Protein AF-A0A2T2N6M9-F1 (afdb_monomer_lite)

Secondary structure (DSSP, 8-state):
-----------------S-SGGGS-S-----------PPPHHHHHTT------SSSS-HHHHHTT-------S-----HHHHHHHHHH-GGGGGS-HHHHHHHHTTTTT-HHHHHHHHHHHHHHTTT-HHHHHHHHHHHHHHGGG-S--HHHHHHHHHHHHHHHHTT-HHHHHHHHHHHHHHHHHTTGGG--SHHHHHHHHHHHHHHHHHHHHTPPP------S---S-HHHHHHHHHHT--HHHHHHHTT------HHHHHHHHHHHHTTS-TT----SHHHHHHHHHHHHHHHHHHHHHHHTT---SS-S-GGGSTTHHHHHHHHHHHHHHHHHHH-SS---HHHHHHHHHHHHHHHHHHHHH--

Organism: NCBI:txid1448308

Foldseek 3Di:
DDDDDDDDDDDDDDDDDPPPPPPPPPDDPPPPPPPPVAAFLVCVVVVHDFADDPDDATPVCVVVVADGHRFDPQLDQDPVLLVVQCQQDVLCVLADSVVLVVLSVCLSRDLLSVLLSLLSVCLSVLVDPVSLVVSVVSLVVNCVVVAQDPSNLNSLQSNLNSCVVVVVLVSNVVSLVVSQVSLVSVVLCPDPPNSVSSNLSSLLVQLLSCQVPVDAHDDDDDDPDDDDDLSVLSCQLSNLCDRVVSCLRSVVDDDDPLVSLLVSLVSLVVSDDPPQDDPDVSSLVSLLSSLLSLLSSLVSCVVVVQADPPDPRLSRHLCNLVVSVVSCVNSVVVCVVPDPDHNCPSSVVSVVSSVVSVVVSVVVVVD

Sequence (367 aa):
MKCPEKSCRRSKEGFQSYTDLEKHVRGHPSIVSRRCKKACDTCKRTKSACIKRDRGACKRCNIGGFSCTYNGTPVEVPADCIDKLFTIHPLNIFLDREHIRNILEQTSVSGEAYALGLSVTAYLKHEDTSLLENATHQHSVGASSGEPSLEALLSSYFLGECYEKRGDNNKSWWYLHQATAQAQLLQLQHEKGKGANIYWLLFVKERINGIRKHRPITLFHLPQSFNASFSLRMLRMYGHIDHIFMSMWNHAESQSGVLYLLQLQVILCDALPSDFRCKSLQDVDLHVNKCWLQSMTWKLCRNRNFISATTKDLAMRIGYPVQICEELIPTIQFISEKNKDTEISDLIAKLLDIYQCLIDTLSMIDG

Structure (mmCIF, N/CA/C/O backbone):
data_AF-A0A2T2N6M9-F1
#
_entry.id   AF-A0A2T2N6M9-F1
#
loop_
_atom_site.group_PDB
_atom_site.id
_atom_site.type_symbol
_atom_site.label_atom_id
_atom_site.label_alt_id
_atom_site.label_comp_id
_atom_site.label_asym_id
_atom_site.label_entity_id
_atom_site.label_seq_id
_atom_site.pdbx_PDB_ins_code
_atom_site.Cartn_x
_atom_site.Cartn_y
_atom_site.Cartn_z
_atom_site.occupancy
_atom_site.B_iso_or_equiv
_atom_site.auth_seq_id
_atom_site.auth_comp_id
_atom_site.auth_asym_id
_atom_site.auth_atom_id
_atom_site.pdbx_PDB_model_num
ATOM 1 N N . MET A 1 1 ? 62.849 -25.349 39.041 1.00 34.88 1 MET A N 1
ATOM 2 C CA . MET A 1 1 ? 61.978 -24.373 39.733 1.00 34.88 1 MET A CA 1
ATOM 3 C C . MET A 1 1 ? 60.523 -24.765 39.475 1.00 34.88 1 MET A C 1
ATOM 5 O O . MET A 1 1 ? 60.181 -25.017 38.331 1.00 34.88 1 MET A O 1
ATOM 9 N N . LYS A 1 2 ? 59.747 -24.918 40.561 1.00 24.73 2 LYS A N 1
ATOM 10 C CA . LYS A 1 2 ? 58.276 -25.122 40.678 1.00 24.73 2 LYS A CA 1
ATOM 11 C C . LYS A 1 2 ? 57.505 -23.980 39.967 1.00 24.73 2 LYS A C 1
ATOM 13 O O . LYS A 1 2 ? 58.116 -22.931 39.816 1.00 24.73 2 LYS A O 1
ATOM 18 N N . CYS A 1 3 ? 56.225 -23.977 39.565 1.00 24.30 3 CYS A N 1
ATOM 19 C CA . CYS A 1 3 ? 54.943 -24.708 39.756 1.00 24.30 3 CYS A CA 1
ATOM 20 C C . CYS A 1 3 ? 53.917 -24.026 38.764 1.00 24.30 3 CYS A C 1
ATOM 22 O O . CYS A 1 3 ? 54.308 -23.026 38.162 1.00 24.30 3 CYS A O 1
ATOM 24 N N . PRO A 1 4 ? 52.586 -24.296 38.720 1.00 38.47 4 PRO A N 1
ATOM 25 C CA . PRO A 1 4 ? 51.834 -25.551 38.607 1.00 38.47 4 PRO A CA 1
ATOM 26 C C . PRO A 1 4 ? 50.613 -25.481 37.629 1.00 38.47 4 PRO A C 1
ATOM 28 O O . PRO A 1 4 ? 50.336 -24.489 36.959 1.00 38.47 4 PRO A O 1
ATOM 31 N N . GLU A 1 5 ? 49.881 -26.594 37.616 1.00 27.73 5 GLU A N 1
ATOM 32 C CA . GLU A 1 5 ? 48.719 -27.028 36.834 1.00 27.73 5 GLU A CA 1
ATOM 33 C C . GLU A 1 5 ? 47.401 -26.247 37.055 1.00 27.73 5 GLU A C 1
ATOM 35 O O . GLU A 1 5 ? 47.088 -25.813 38.163 1.00 27.73 5 GLU A O 1
ATOM 40 N N . LYS A 1 6 ? 46.535 -26.230 36.027 1.00 30.20 6 LYS A N 1
ATOM 41 C CA . LYS A 1 6 ? 45.069 -26.288 36.194 1.00 30.20 6 LYS A CA 1
ATOM 42 C C . LYS A 1 6 ? 44.489 -27.309 35.217 1.00 30.20 6 LYS A C 1
ATOM 44 O O . LYS A 1 6 ? 44.516 -27.118 34.005 1.00 30.20 6 LYS A O 1
ATOM 49 N N . SER A 1 7 ? 43.994 -28.409 35.775 1.00 30.12 7 SER A N 1
ATOM 50 C CA . SER A 1 7 ? 43.377 -29.523 35.068 1.00 30.12 7 SER A CA 1
ATOM 51 C C . SER A 1 7 ? 41.878 -29.290 34.869 1.00 30.12 7 SER A C 1
ATOM 53 O O . SER A 1 7 ? 41.145 -28.901 35.776 1.00 30.12 7 SER A O 1
ATOM 55 N N . CYS A 1 8 ? 41.426 -29.557 33.648 1.00 26.53 8 CYS A N 1
ATOM 56 C CA . CYS A 1 8 ? 40.029 -29.736 33.287 1.00 26.53 8 CYS A CA 1
ATOM 57 C C . CYS A 1 8 ? 39.735 -31.244 33.362 1.00 26.53 8 CYS A C 1
ATOM 59 O O . CYS A 1 8 ? 40.383 -32.027 32.667 1.00 26.53 8 CYS A O 1
ATOM 61 N N . ARG A 1 9 ? 38.790 -31.677 34.206 1.00 28.39 9 ARG A N 1
ATOM 62 C CA . ARG A 1 9 ? 38.258 -33.050 34.189 1.00 28.39 9 ARG A CA 1
ATOM 63 C C . ARG A 1 9 ? 36.737 -33.027 34.103 1.00 28.39 9 ARG A C 1
ATOM 65 O O . ARG A 1 9 ? 36.062 -32.474 34.963 1.00 28.39 9 ARG A O 1
ATOM 72 N N . ARG A 1 10 ? 36.230 -33.675 33.052 1.00 29.80 10 ARG A N 1
ATOM 73 C CA . ARG A 1 10 ? 34.869 -34.211 32.947 1.00 29.80 10 ARG A CA 1
ATOM 74 C C . ARG A 1 10 ? 34.734 -35.437 33.856 1.00 29.80 10 ARG A C 1
ATOM 76 O O . ARG A 1 10 ? 35.633 -36.274 33.864 1.00 29.80 10 ARG A O 1
ATOM 83 N N . SER A 1 11 ? 33.568 -35.617 34.464 1.00 26.83 11 SER A N 1
ATOM 84 C CA . SER A 1 11 ? 33.042 -36.935 34.835 1.00 26.83 11 SER A CA 1
ATOM 85 C C . SER A 1 11 ? 31.529 -36.974 34.613 1.00 26.83 11 SER A C 1
ATOM 87 O O . SER A 1 11 ? 30.836 -35.976 34.801 1.00 26.83 11 SER A O 1
ATOM 89 N N . LYS A 1 12 ? 31.076 -38.125 34.113 1.00 28.92 12 LYS A N 1
ATOM 90 C CA . LYS A 1 12 ? 29.696 -38.512 33.800 1.00 28.92 12 LYS A CA 1
ATOM 91 C C . LYS A 1 12 ? 28.957 -38.999 35.064 1.00 28.92 12 LYS A C 1
ATOM 93 O O . LYS A 1 12 ? 29.610 -39.241 36.071 1.00 28.92 12 LYS A O 1
ATOM 98 N N . GLU A 1 13 ? 27.655 -39.266 34.880 1.00 27.23 13 GLU A N 1
ATOM 99 C CA . GLU A 1 13 ? 26.723 -40.035 35.742 1.00 27.23 13 GLU A CA 1
ATOM 100 C C . GLU A 1 13 ? 26.151 -39.231 36.923 1.00 27.23 13 GLU A C 1
ATOM 102 O O . GLU A 1 13 ? 26.855 -38.447 37.535 1.00 27.23 13 GLU A O 1
ATOM 107 N N . GLY A 1 14 ? 24.876 -39.297 37.305 1.00 26.12 14 GLY A N 1
ATOM 108 C CA . GLY A 1 14 ? 23.719 -40.105 36.926 1.00 26.12 14 GLY A CA 1
ATOM 109 C C . GLY A 1 14 ? 22.516 -39.627 37.766 1.00 26.12 14 GLY A C 1
ATOM 110 O O . GLY A 1 14 ? 22.684 -38.917 38.752 1.00 26.12 14 GLY A O 1
ATOM 111 N N . PHE A 1 15 ? 21.306 -39.965 37.324 1.00 30.45 15 PHE A N 1
ATOM 112 C CA . PHE A 1 15 ? 19.993 -39.591 37.873 1.00 30.45 15 PHE A CA 1
ATOM 113 C C . PHE A 1 15 ? 19.837 -39.699 39.404 1.00 30.45 15 PHE A C 1
ATOM 115 O O . PHE A 1 15 ? 20.090 -40.763 39.965 1.00 30.45 15 PHE A O 1
ATOM 122 N N . GLN A 1 16 ? 19.226 -38.683 40.036 1.00 30.39 16 GLN A N 1
ATOM 123 C CA . GLN A 1 16 ? 18.453 -38.859 41.274 1.00 30.39 16 GLN A CA 1
ATOM 124 C C . GLN A 1 16 ? 17.342 -37.797 41.447 1.00 30.39 16 GLN A C 1
ATOM 126 O O . GLN A 1 16 ? 17.602 -36.625 41.677 1.00 30.39 16 GLN A O 1
ATOM 131 N N . SER A 1 17 ? 16.105 -38.300 41.344 1.00 32.69 17 SER A N 1
ATOM 132 C CA . SER A 1 17 ? 14.835 -37.887 41.971 1.00 32.69 17 SER A CA 1
ATOM 133 C C . SER A 1 17 ? 14.214 -36.499 41.725 1.00 32.69 17 SER A C 1
ATOM 135 O O . SER A 1 17 ? 14.745 -35.454 42.073 1.00 32.69 17 SER A O 1
ATOM 137 N N . TYR A 1 18 ? 12.968 -36.531 41.242 1.00 31.66 18 TYR A N 1
ATOM 138 C CA . TYR A 1 18 ? 12.086 -35.415 40.868 1.00 31.66 18 TYR A CA 1
ATOM 139 C C . TYR A 1 18 ? 11.341 -34.755 42.056 1.00 31.66 18 TYR A C 1
ATOM 141 O O . TYR A 1 18 ? 10.296 -34.141 41.859 1.00 31.66 18 TYR A O 1
ATOM 149 N N . THR A 1 19 ? 11.826 -34.888 43.296 1.00 34.69 19 THR A N 1
ATOM 150 C CA . THR A 1 19 ? 11.012 -34.622 44.507 1.00 34.69 19 THR A CA 1
ATOM 151 C C . THR A 1 19 ? 11.476 -33.479 45.415 1.00 34.69 19 THR A C 1
ATOM 153 O O . THR A 1 19 ? 10.856 -33.267 46.452 1.00 34.69 19 THR A O 1
ATOM 156 N N . ASP A 1 20 ? 12.486 -32.688 45.036 1.00 29.92 20 ASP A N 1
ATOM 157 C CA . ASP A 1 20 ? 12.991 -31.595 45.895 1.00 29.92 20 ASP A CA 1
ATOM 158 C C . ASP A 1 20 ? 12.716 -30.165 45.384 1.00 29.92 20 ASP A C 1
ATOM 160 O O . ASP A 1 20 ? 13.060 -29.193 46.058 1.00 29.92 20 ASP A O 1
ATOM 164 N N . LEU A 1 21 ? 12.001 -29.989 44.262 1.00 31.53 21 LEU A N 1
ATOM 165 C CA . LEU A 1 21 ? 11.587 -28.650 43.797 1.00 31.53 21 LEU A CA 1
ATOM 166 C C . LEU A 1 21 ? 10.351 -28.074 44.521 1.00 31.53 21 LEU A C 1
ATOM 168 O O . LEU A 1 21 ? 10.048 -26.891 44.370 1.00 31.53 21 LEU A O 1
ATOM 172 N N . GLU A 1 22 ? 9.651 -28.855 45.348 1.00 32.47 22 GLU A N 1
ATOM 173 C CA . GLU A 1 22 ? 8.399 -28.414 45.993 1.00 32.47 22 GLU A CA 1
ATOM 174 C C . GLU A 1 22 ? 8.582 -27.688 47.339 1.00 32.47 22 GLU A C 1
ATOM 176 O O . GLU A 1 22 ? 7.609 -27.205 47.926 1.00 32.47 22 GLU A O 1
ATOM 181 N N . LYS A 1 23 ? 9.816 -27.538 47.840 1.00 32.41 23 LYS A N 1
ATOM 182 C CA . LYS A 1 23 ? 10.074 -26.913 49.156 1.00 32.41 23 LYS A CA 1
ATOM 183 C C . LYS A 1 23 ? 10.680 -25.506 49.115 1.00 32.41 23 LYS A C 1
ATOM 185 O O . LYS A 1 23 ? 10.930 -24.943 50.175 1.00 32.41 23 LYS A O 1
ATOM 190 N N . HIS A 1 24 ? 10.837 -24.892 47.939 1.00 30.52 24 HIS A N 1
ATOM 191 C CA . HIS A 1 24 ? 11.327 -23.504 47.806 1.00 30.52 24 HIS A CA 1
ATOM 192 C C . HIS A 1 24 ? 10.301 -22.497 47.243 1.00 30.52 24 HIS A C 1
ATOM 194 O O . HIS A 1 24 ? 10.653 -21.360 46.952 1.00 30.52 24 HIS A O 1
ATOM 200 N N . VAL A 1 25 ? 9.015 -22.870 47.146 1.00 34.88 25 VAL A N 1
ATOM 201 C CA . VAL A 1 25 ? 7.941 -22.001 46.598 1.00 34.88 25 VAL A CA 1
ATOM 202 C C . VAL A 1 25 ? 7.064 -21.343 47.684 1.00 34.88 25 VAL A C 1
ATOM 204 O O . VAL A 1 25 ? 6.117 -20.620 47.384 1.00 34.88 25 VAL A O 1
ATOM 207 N N . ARG A 1 26 ? 7.370 -21.499 48.979 1.00 34.38 26 ARG A N 1
ATOM 208 C CA . ARG A 1 26 ? 6.609 -20.827 50.055 1.00 34.38 26 ARG A CA 1
ATOM 209 C C . ARG A 1 26 ? 7.381 -19.654 50.637 1.00 34.38 26 ARG A C 1
ATOM 211 O O . ARG A 1 26 ? 7.986 -19.759 51.695 1.00 34.38 26 ARG A O 1
ATOM 218 N N . GLY A 1 27 ? 7.329 -18.531 49.929 1.00 33.47 27 GLY A N 1
ATOM 219 C CA . GLY A 1 27 ? 7.904 -17.280 50.412 1.00 33.47 27 GLY A CA 1
ATOM 220 C C . GLY A 1 27 ? 7.817 -16.120 49.429 1.00 33.47 27 GLY A C 1
ATOM 221 O O . GLY A 1 27 ? 8.755 -15.336 49.362 1.00 33.47 27 GLY A O 1
ATOM 222 N N . HIS A 1 28 ? 6.736 -15.994 48.650 1.00 29.11 28 HIS A N 1
ATOM 223 C CA . HIS A 1 28 ? 6.489 -14.748 47.922 1.00 29.11 28 HIS A CA 1
ATOM 224 C C . HIS A 1 28 ? 5.611 -13.813 48.761 1.00 29.11 28 HIS A C 1
ATOM 226 O O . HIS A 1 28 ? 4.552 -14.241 49.229 1.00 29.11 28 HIS A O 1
ATOM 232 N N . PRO A 1 29 ? 6.018 -12.543 48.953 1.00 29.89 29 PRO A N 1
ATOM 233 C CA . PRO A 1 29 ? 5.165 -11.550 49.579 1.00 29.89 29 PRO A CA 1
ATOM 234 C C . PRO A 1 29 ? 3.913 -11.388 48.720 1.00 29.89 29 PRO A C 1
ATOM 236 O O . PRO A 1 29 ? 3.985 -11.323 47.491 1.00 29.89 29 PRO A O 1
ATOM 239 N N . SER A 1 30 ? 2.764 -11.356 49.386 1.00 29.22 30 SER A N 1
ATOM 240 C CA . SER A 1 30 ? 1.467 -11.044 48.805 1.00 29.22 30 SER A CA 1
ATOM 241 C C . SER A 1 30 ? 1.599 -9.852 47.857 1.00 29.22 30 SER A C 1
ATOM 243 O O . SER A 1 30 ? 1.862 -8.724 48.274 1.00 29.22 30 SER A O 1
ATOM 245 N N . ILE A 1 31 ? 1.422 -10.110 46.558 1.00 32.84 31 ILE A N 1
ATOM 246 C CA . ILE A 1 31 ? 1.264 -9.061 45.558 1.00 32.84 31 ILE A CA 1
ATOM 247 C C . ILE A 1 31 ? -0.019 -8.334 45.946 1.00 32.84 31 ILE A C 1
ATOM 249 O O . ILE A 1 31 ? -1.129 -8.787 45.672 1.00 32.84 31 ILE A O 1
ATOM 253 N N . VAL A 1 32 ? 0.140 -7.220 46.655 1.00 32.19 32 VAL A N 1
ATOM 254 C CA . VAL A 1 32 ? -0.924 -6.256 46.891 1.00 32.19 32 VAL A CA 1
ATOM 255 C C . VAL A 1 32 ? -1.478 -5.911 45.517 1.00 32.19 32 VAL A C 1
ATOM 257 O O . VAL A 1 32 ? -0.784 -5.295 44.704 1.00 32.19 32 VAL A O 1
ATOM 260 N N . SER A 1 33 ? -2.710 -6.354 45.240 1.00 37.59 33 SER A N 1
ATOM 261 C CA . SER A 1 33 ? -3.401 -6.037 43.995 1.00 37.59 33 SER A CA 1
ATOM 262 C C . SER A 1 33 ? -3.348 -4.520 43.844 1.00 37.59 33 SER A C 1
ATOM 264 O O . SER A 1 33 ? -3.936 -3.792 44.656 1.00 37.59 33 SER A O 1
ATOM 266 N N . ARG A 1 34 ? -2.615 -4.013 42.851 1.00 35.34 34 ARG A N 1
ATOM 267 C CA . ARG A 1 34 ? -2.676 -2.592 42.521 1.00 35.34 34 ARG A CA 1
ATOM 268 C C . ARG A 1 34 ? -4.102 -2.333 42.044 1.00 35.34 34 ARG A C 1
ATOM 270 O O . ARG A 1 34 ? -4.443 -2.612 40.898 1.00 35.34 34 ARG A O 1
ATOM 277 N N . ARG A 1 35 ? -4.959 -1.839 42.946 1.00 41.97 35 ARG A N 1
ATOM 278 C CA . ARG A 1 35 ? -6.319 -1.399 42.621 1.00 41.97 35 ARG A CA 1
ATOM 279 C C . ARG A 1 35 ? -6.206 -0.285 41.590 1.00 41.97 35 ARG A C 1
ATOM 281 O O . ARG A 1 35 ? -5.924 0.863 41.924 1.00 41.97 35 ARG A O 1
ATOM 288 N N . CYS A 1 36 ? -6.447 -0.614 40.330 1.00 45.47 36 CYS A N 1
ATOM 289 C CA . CYS A 1 36 ? -6.730 0.394 39.325 1.00 45.47 36 CYS A CA 1
ATOM 290 C C . CYS A 1 36 ? -8.033 1.098 39.751 1.00 45.47 36 CYS A C 1
ATOM 292 O O . CYS A 1 36 ? -9.079 0.458 39.826 1.00 45.47 36 CYS A O 1
ATOM 294 N N . LYS A 1 37 ? -7.967 2.394 40.089 1.00 58.88 37 LYS A N 1
ATOM 295 C CA . LYS A 1 37 ? -9.068 3.181 40.691 1.00 58.88 37 LYS A CA 1
ATOM 296 C C . LYS A 1 37 ? -10.274 3.424 39.761 1.00 58.88 37 LYS A C 1
ATOM 298 O O . LYS A 1 37 ? -11.214 4.109 40.152 1.00 58.88 37 LYS A O 1
ATOM 303 N N . LYS A 1 38 ? -10.261 2.917 38.525 1.00 70.94 38 LYS A N 1
ATOM 304 C CA . LYS A 1 38 ? -11.263 3.227 37.495 1.00 70.94 38 LYS A CA 1
ATOM 305 C C . LYS A 1 38 ? -12.275 2.085 37.375 1.00 70.94 38 LYS A C 1
ATOM 307 O O . LYS A 1 38 ? -11.886 0.934 37.199 1.00 70.94 38 LYS A O 1
ATOM 312 N N . ALA A 1 39 ? -13.566 2.402 37.459 1.00 78.06 39 ALA A N 1
ATOM 313 C CA . ALA A 1 39 ? -14.638 1.471 37.111 1.00 78.06 39 ALA A CA 1
ATOM 314 C C . ALA A 1 39 ? -14.695 1.242 35.588 1.00 78.06 39 ALA A C 1
ATOM 316 O O . ALA A 1 39 ? -14.403 2.171 34.833 1.00 78.06 39 ALA A O 1
ATOM 317 N N . CYS A 1 40 ? -15.059 0.025 35.164 1.00 79.75 40 CYS A N 1
ATOM 318 C CA . CYS A 1 40 ? -15.305 -0.318 33.756 1.00 79.75 40 CYS A CA 1
ATOM 319 C C . CYS A 1 40 ? -16.524 0.447 33.217 1.00 79.75 40 CYS A C 1
ATOM 321 O O . CYS A 1 40 ? -17.357 0.899 34.009 1.00 79.75 40 CYS A O 1
ATOM 323 N N . ASP A 1 41 ? -16.647 0.588 31.901 1.00 75.94 41 ASP A N 1
ATOM 324 C CA . ASP A 1 41 ? -17.649 1.458 31.269 1.00 75.94 41 ASP A CA 1
ATOM 325 C C . ASP A 1 41 ? -19.062 0.982 31.540 1.00 75.94 41 ASP A C 1
ATOM 327 O O . ASP A 1 41 ? -19.914 1.771 31.941 1.00 75.94 41 ASP A O 1
ATOM 331 N N . THR A 1 42 ? -19.290 -0.326 31.437 1.00 75.62 42 THR A N 1
ATOM 332 C CA . THR A 1 42 ? -20.569 -0.945 31.784 1.00 75.62 42 THR A CA 1
ATOM 333 C C . THR A 1 42 ? -20.946 -0.630 33.228 1.00 75.62 42 THR A C 1
ATOM 335 O O . THR A 1 42 ? -22.047 -0.150 33.489 1.00 75.62 42 THR A O 1
ATOM 338 N N . CYS A 1 43 ? -20.018 -0.798 34.176 1.00 83.50 43 CYS A N 1
ATOM 339 C CA . CYS A 1 43 ? -20.287 -0.469 35.573 1.00 83.50 43 CYS A CA 1
ATOM 340 C C . CYS A 1 43 ? -20.482 1.032 35.807 1.00 83.50 43 CYS A C 1
ATOM 342 O O . CYS A 1 43 ? -21.326 1.392 36.623 1.00 83.50 43 CYS A O 1
ATOM 344 N N . LYS A 1 44 ? -19.755 1.905 35.099 1.00 82.62 44 LYS A N 1
ATOM 345 C CA . LYS A 1 44 ? -19.970 3.358 35.147 1.00 82.62 44 LYS A CA 1
ATOM 346 C C . LYS A 1 44 ? -21.351 3.737 34.617 1.00 82.62 44 LYS A C 1
ATOM 348 O O . LYS A 1 44 ? -22.068 4.470 35.294 1.00 82.62 44 LYS A O 1
ATOM 353 N N . ARG A 1 45 ? -21.744 3.213 33.451 1.00 76.06 45 ARG A N 1
ATOM 354 C CA . ARG A 1 45 ? -23.021 3.502 32.781 1.00 76.06 45 ARG A CA 1
ATOM 355 C C . ARG A 1 45 ? -24.206 3.049 33.622 1.00 76.06 45 ARG A C 1
ATOM 357 O O . ARG A 1 45 ? -25.169 3.788 33.779 1.00 76.06 45 ARG A O 1
ATOM 364 N N . THR A 1 46 ? -24.109 1.869 34.230 1.00 80.56 46 THR A N 1
ATOM 365 C CA . THR A 1 46 ? -25.148 1.345 35.127 1.00 80.56 46 THR A CA 1
ATOM 366 C C . THR A 1 46 ? -24.999 1.833 36.572 1.00 80.56 46 THR A C 1
ATOM 368 O O . THR A 1 46 ? -25.654 1.281 37.454 1.00 80.56 46 THR A O 1
ATOM 371 N N . LYS A 1 47 ? -24.108 2.806 36.836 1.00 85.12 47 LYS A N 1
ATOM 372 C CA . LYS A 1 47 ? -23.810 3.376 38.166 1.00 85.12 47 LYS A CA 1
ATOM 373 C C . LYS A 1 47 ? -23.630 2.312 39.257 1.00 85.12 47 LYS A C 1
ATOM 375 O O . LYS A 1 47 ? -24.170 2.409 40.353 1.00 85.12 47 LYS A O 1
ATOM 380 N N . SER A 1 48 ? -22.882 1.262 38.940 1.00 83.19 48 SER A N 1
ATOM 381 C CA . SER A 1 48 ? -22.708 0.088 39.791 1.00 83.19 48 SER A CA 1
ATOM 382 C C . SER A 1 48 ? -21.253 -0.147 40.183 1.00 83.19 48 SER A C 1
ATOM 384 O O . SER A 1 48 ? -20.323 0.297 39.508 1.00 83.19 48 SER A O 1
ATOM 386 N N . ALA A 1 49 ? -21.046 -0.881 41.278 1.00 82.31 49 ALA A N 1
ATOM 387 C CA . ALA A 1 49 ? -19.711 -1.218 41.752 1.00 82.31 49 ALA A CA 1
ATOM 388 C C . ALA A 1 49 ? -18.960 -2.097 40.734 1.00 82.31 49 ALA A C 1
ATOM 390 O O . ALA A 1 49 ? -19.403 -3.194 40.384 1.00 82.31 49 ALA A O 1
ATOM 391 N N . CYS A 1 50 ? -17.795 -1.622 40.290 1.00 83.25 50 CYS A N 1
ATOM 392 C CA . CYS A 1 50 ? -16.900 -2.371 39.416 1.00 83.25 50 CYS A CA 1
ATOM 393 C C . CYS A 1 50 ? -15.860 -3.129 40.241 1.00 83.25 50 CYS A C 1
ATOM 395 O O . CYS A 1 50 ? -14.923 -2.532 40.768 1.00 83.25 50 CYS A O 1
ATOM 397 N N . ILE A 1 51 ? -15.981 -4.454 40.291 1.00 85.81 51 ILE A N 1
ATOM 398 C CA . ILE A 1 51 ? -15.003 -5.320 40.960 1.00 85.81 51 ILE A CA 1
ATOM 399 C C . ILE A 1 51 ? -14.100 -5.933 39.891 1.00 85.81 51 ILE A C 1
ATOM 401 O O . ILE A 1 51 ? -14.478 -6.908 39.235 1.00 85.81 51 ILE A O 1
ATOM 405 N N . LYS A 1 52 ? -12.935 -5.315 39.676 1.00 73.69 52 LYS A N 1
ATOM 406 C CA . LYS A 1 52 ? -11.937 -5.765 38.697 1.00 73.69 52 LYS A CA 1
ATOM 407 C C . LYS A 1 52 ? -11.356 -7.120 39.125 1.00 73.69 52 LYS A C 1
ATOM 409 O O . LYS A 1 52 ? -11.149 -7.347 40.314 1.00 73.69 52 LYS A O 1
ATOM 414 N N . ARG A 1 53 ? -11.126 -8.009 38.159 1.00 73.88 53 ARG A N 1
ATOM 415 C CA . ARG A 1 53 ? -10.384 -9.265 38.340 1.00 73.88 53 ARG A CA 1
ATOM 416 C C . ARG A 1 53 ? -9.001 -9.137 37.713 1.00 73.88 53 ARG A C 1
ATOM 418 O O . ARG A 1 53 ? -8.813 -8.287 36.845 1.00 73.88 53 ARG A O 1
ATOM 425 N N . ASP A 1 54 ? -8.067 -9.982 38.141 1.00 63.97 54 ASP A N 1
ATOM 426 C CA . ASP A 1 54 ? -6.689 -9.966 37.630 1.00 63.97 54 ASP A CA 1
ATOM 427 C C . ASP A 1 54 ? -6.616 -10.301 36.133 1.00 63.97 54 ASP A C 1
ATOM 429 O O . ASP A 1 54 ? -5.742 -9.795 35.433 1.00 63.97 54 ASP A O 1
ATOM 433 N N . ARG A 1 55 ? -7.564 -11.096 35.618 1.00 58.00 55 ARG A N 1
ATOM 434 C CA . ARG A 1 55 ? -7.766 -11.335 34.182 1.00 58.00 55 ARG A CA 1
ATOM 435 C C . ARG A 1 55 ? -9.256 -11.382 33.835 1.00 58.00 55 ARG A C 1
ATOM 437 O O . ARG A 1 55 ? -10.066 -11.869 34.627 1.00 58.00 55 ARG A O 1
ATOM 444 N N . GLY A 1 56 ? -9.594 -10.897 32.640 1.00 61.22 56 GLY A N 1
ATOM 445 C CA . GLY A 1 56 ? -10.945 -10.934 32.075 1.00 61.22 56 GLY A CA 1
ATOM 446 C C . GLY A 1 56 ? -11.909 -9.871 32.617 1.00 61.22 56 GLY A C 1
ATOM 447 O O . GLY A 1 56 ? -11.526 -8.911 33.290 1.00 61.22 56 GLY A O 1
ATOM 448 N N . ALA A 1 57 ? -13.193 -10.045 32.301 1.00 73.44 57 ALA A N 1
ATOM 449 C CA . ALA A 1 57 ? -14.258 -9.122 32.675 1.00 73.44 57 ALA A CA 1
ATOM 450 C C . ALA A 1 57 ? -14.387 -8.941 34.200 1.00 73.44 57 ALA A C 1
ATOM 452 O O . ALA A 1 57 ? -14.212 -9.875 34.993 1.00 73.44 57 ALA A O 1
ATOM 453 N N . CYS A 1 58 ? -14.779 -7.742 34.641 1.00 85.25 58 CYS A N 1
ATOM 454 C CA . CYS A 1 58 ? -15.093 -7.480 36.043 1.00 85.25 58 CYS A CA 1
ATOM 455 C C . CYS A 1 58 ? -16.189 -8.444 36.540 1.00 85.25 58 CYS A C 1
ATOM 457 O O . CYS A 1 58 ? -16.955 -9.003 35.747 1.00 85.25 58 CYS A O 1
ATOM 459 N N . LYS A 1 59 ? -16.258 -8.673 37.857 1.00 84.69 59 LYS A N 1
ATOM 460 C CA . LYS A 1 59 ? -17.154 -9.679 38.456 1.00 84.69 59 LYS A CA 1
ATOM 461 C C . LYS A 1 59 ? -18.599 -9.522 37.974 1.00 84.69 59 LYS A C 1
ATOM 463 O O . LYS A 1 59 ? -19.231 -10.501 37.602 1.00 84.69 59 LYS A O 1
ATOM 468 N N . ARG A 1 60 ? -19.092 -8.282 37.932 1.00 84.06 60 ARG A N 1
ATOM 469 C CA . ARG A 1 60 ? -20.461 -7.965 37.515 1.00 84.06 60 ARG A CA 1
ATOM 470 C C . ARG A 1 60 ? -20.687 -8.223 36.030 1.00 84.06 60 ARG A C 1
ATOM 472 O O . ARG A 1 60 ? -21.649 -8.895 35.686 1.00 84.06 60 ARG A O 1
ATOM 479 N N . CYS A 1 61 ? -19.812 -7.709 35.171 1.00 82.00 61 CYS A N 1
ATOM 480 C CA . CYS A 1 61 ? -19.972 -7.857 33.728 1.00 82.00 61 CYS A CA 1
ATOM 481 C C . CYS A 1 61 ? -19.966 -9.324 33.304 1.00 82.00 61 CYS A C 1
ATOM 483 O O . CYS A 1 61 ? -20.782 -9.726 32.497 1.00 82.00 61 CYS A O 1
ATOM 485 N N . ASN A 1 62 ? -19.138 -10.152 33.930 1.00 81.00 62 ASN A N 1
ATOM 486 C CA . ASN A 1 62 ? -19.115 -11.580 33.633 1.00 81.00 62 ASN A CA 1
ATOM 487 C C . ASN A 1 62 ? -20.335 -12.350 34.135 1.00 81.00 62 ASN A C 1
ATOM 489 O O . ASN A 1 62 ? -20.737 -13.307 33.496 1.00 81.00 62 ASN A O 1
ATOM 493 N N . ILE A 1 63 ? -20.897 -11.973 35.289 1.00 82.44 63 ILE A N 1
ATOM 494 C CA . ILE A 1 63 ? -22.138 -12.588 35.784 1.00 82.44 63 ILE A CA 1
ATOM 495 C C . ILE A 1 63 ? -23.310 -12.180 34.885 1.00 82.44 63 ILE A C 1
ATOM 497 O O . ILE A 1 63 ? -24.175 -12.994 34.597 1.00 82.44 63 ILE A O 1
ATOM 501 N N . GLY A 1 64 ? -23.329 -10.924 34.438 1.00 78.50 64 GLY A N 1
ATOM 502 C CA . GLY A 1 64 ? -24.389 -10.395 33.582 1.00 78.50 64 GLY A CA 1
ATOM 503 C C . GLY A 1 64 ? -24.195 -10.633 32.085 1.00 78.50 64 GLY A C 1
ATOM 504 O O . GLY A 1 64 ? -24.994 -10.121 31.313 1.00 78.50 64 GLY A O 1
ATOM 505 N N . GLY A 1 65 ? -23.133 -11.329 31.663 1.00 72.50 65 GLY A N 1
ATOM 506 C CA . GLY A 1 65 ? -22.804 -11.502 30.242 1.00 72.50 65 GLY A CA 1
ATOM 507 C C . GLY A 1 65 ? -22.545 -10.191 29.484 1.00 72.50 65 GLY A C 1
ATOM 508 O O . GLY A 1 65 ? -22.661 -10.149 28.265 1.00 72.50 65 GLY A O 1
ATOM 509 N N . PHE A 1 66 ? -22.221 -9.102 30.182 1.00 72.56 66 PHE A N 1
ATOM 510 C CA . PHE A 1 66 ? -21.953 -7.805 29.569 1.00 72.56 66 PHE A CA 1
ATOM 511 C C . PHE A 1 66 ? -20.498 -7.698 29.107 1.00 72.56 66 PHE A C 1
ATOM 513 O O . PHE A 1 66 ? -19.578 -8.124 29.813 1.00 72.56 66 PHE A O 1
ATOM 520 N N . SER A 1 67 ? -20.279 -7.011 27.983 1.00 67.06 67 SER A N 1
ATOM 521 C CA . SER A 1 67 ? -18.940 -6.588 27.566 1.00 67.06 67 SER A CA 1
ATOM 522 C C . SER A 1 67 ? -18.313 -5.708 28.655 1.00 67.06 67 SER A C 1
ATOM 524 O O . SER A 1 67 ? -18.917 -4.744 29.135 1.00 67.06 67 SER A O 1
ATOM 526 N N . CYS A 1 68 ? -17.126 -6.085 29.133 1.00 70.75 68 CYS A N 1
ATOM 527 C CA . CYS A 1 68 ? -16.431 -5.383 30.206 1.00 70.75 68 CYS A CA 1
ATOM 528 C C . CYS A 1 68 ? -15.248 -4.597 29.660 1.00 70.75 68 CYS A C 1
ATOM 530 O O . CYS A 1 68 ? -14.107 -5.055 29.722 1.00 70.75 68 CYS A O 1
ATOM 532 N N . THR A 1 69 ? -15.518 -3.388 29.196 1.00 70.25 69 THR A N 1
ATOM 533 C CA . THR A 1 69 ? -14.505 -2.492 28.646 1.00 70.25 69 THR A CA 1
ATOM 534 C C . THR A 1 69 ? -14.060 -1.455 29.676 1.00 70.25 69 THR A C 1
ATOM 536 O O . THR A 1 69 ? -14.796 -1.101 30.597 1.00 70.25 69 THR A O 1
ATOM 539 N N . TYR A 1 70 ? -12.818 -0.993 29.561 1.00 70.81 70 TYR A N 1
ATOM 540 C CA . TYR A 1 70 ? -12.288 0.144 30.326 1.00 70.81 70 TYR A CA 1
ATOM 541 C C . TYR A 1 70 ? -11.933 1.286 29.373 1.00 70.81 70 TYR A C 1
ATOM 543 O O . TYR A 1 70 ? -10.907 1.956 29.546 1.00 70.81 70 TYR A O 1
ATOM 551 N N . ASN A 1 71 ? -12.769 1.473 28.359 1.00 63.81 71 ASN A N 1
ATOM 552 C CA . ASN A 1 71 ? -12.625 2.503 27.357 1.00 63.81 71 ASN A CA 1
ATOM 553 C C . ASN A 1 71 ? -12.629 3.881 28.059 1.00 63.81 71 ASN A C 1
ATOM 555 O O . ASN A 1 71 ? -13.007 4.070 29.223 1.00 63.81 71 ASN A O 1
ATOM 559 N N . GLY A 1 72 ? -12.024 4.871 27.421 1.00 59.75 72 GLY A N 1
ATOM 560 C CA . GLY A 1 72 ? -12.089 6.252 27.880 1.00 59.75 72 GLY A CA 1
ATOM 561 C C . GLY A 1 72 ? -13.507 6.805 27.755 1.00 59.75 72 GLY A C 1
ATOM 562 O O . GLY A 1 72 ? -14.475 6.081 27.541 1.00 59.75 72 GLY A O 1
ATOM 563 N N . THR A 1 73 ? -13.637 8.123 27.855 1.00 59.81 73 THR A N 1
ATOM 564 C CA . THR A 1 73 ? -14.721 8.809 27.138 1.00 59.81 73 THR A CA 1
ATOM 565 C C . THR A 1 73 ? -14.795 8.278 25.697 1.00 59.81 73 THR A C 1
ATOM 567 O O . THR A 1 73 ? -13.731 7.992 25.137 1.00 59.81 73 THR A O 1
ATOM 570 N N . PRO A 1 74 ? -15.998 8.107 25.113 1.00 61.94 74 PRO A N 1
ATOM 571 C CA . PRO A 1 74 ? -16.143 7.695 23.719 1.00 61.94 74 PRO A CA 1
ATOM 572 C C . PRO A 1 74 ? -15.196 8.495 22.821 1.00 61.94 74 PRO A C 1
ATOM 574 O O . PRO A 1 74 ? -15.034 9.700 23.023 1.00 61.94 74 PRO A O 1
ATOM 577 N N . VAL A 1 75 ? -14.533 7.823 21.878 1.00 69.88 75 VAL A N 1
ATOM 578 C CA . VAL A 1 75 ? -13.720 8.535 20.889 1.00 69.88 75 VAL A CA 1
ATOM 579 C C . VAL A 1 75 ? -14.681 9.203 19.927 1.00 69.88 75 VAL A C 1
ATOM 581 O O . VAL A 1 75 ? -15.296 8.540 19.097 1.00 69.88 75 VAL A O 1
ATOM 584 N N . GLU A 1 76 ? -14.826 10.513 20.049 1.00 68.31 76 GLU A N 1
ATOM 585 C CA . GLU A 1 76 ? -15.529 11.297 19.047 1.00 68.31 76 GLU A CA 1
ATOM 586 C C . GLU A 1 76 ? -14.577 11.513 17.872 1.00 68.31 76 GLU A C 1
ATOM 588 O O . GLU A 1 76 ? -13.600 12.257 17.977 1.00 68.31 76 GLU A O 1
ATOM 593 N N . VAL A 1 77 ? -14.843 10.820 16.762 1.00 71.69 77 VAL A N 1
ATOM 594 C CA . VAL A 1 77 ? -14.228 11.114 15.465 1.00 71.69 77 VAL A CA 1
ATOM 595 C C . VAL A 1 77 ? -15.185 12.053 14.735 1.00 71.69 77 VAL A C 1
ATOM 597 O O . VAL A 1 77 ? -16.267 11.611 14.343 1.00 71.69 77 VAL A O 1
ATOM 600 N N . PRO A 1 78 ? -14.843 13.342 14.568 1.00 72.38 78 PRO A N 1
ATOM 601 C CA . PRO A 1 78 ? -15.700 14.281 13.859 1.00 72.38 78 PRO A CA 1
ATOM 602 C C . PRO A 1 78 ? -16.044 13.786 12.444 1.00 72.38 78 PRO A C 1
ATOM 604 O O . PRO A 1 78 ? -15.224 13.151 11.778 1.00 72.38 78 PRO A O 1
ATOM 607 N N . ALA A 1 79 ? -17.258 14.060 11.962 1.00 72.50 79 ALA A N 1
ATOM 608 C CA . ALA A 1 79 ? -17.693 13.589 10.642 1.00 72.50 79 ALA A CA 1
ATOM 609 C C . ALA A 1 79 ? -16.799 14.123 9.503 1.00 72.50 79 ALA A C 1
ATOM 611 O O . ALA A 1 79 ? -16.491 13.391 8.563 1.00 72.50 79 ALA A O 1
ATOM 612 N N . ASP A 1 80 ? -16.301 15.355 9.632 1.00 74.12 80 ASP A N 1
ATOM 613 C CA . ASP A 1 80 ? -15.339 15.961 8.706 1.00 74.12 80 ASP A CA 1
ATOM 614 C C . ASP A 1 80 ? -13.977 15.243 8.721 1.00 74.12 80 ASP A C 1
ATOM 616 O O . ASP A 1 80 ? -13.314 15.132 7.690 1.00 74.12 80 ASP A O 1
ATOM 620 N N . CYS A 1 81 ? -13.566 14.697 9.869 1.00 75.62 81 CYS A N 1
ATOM 621 C CA . CYS A 1 81 ? -12.376 13.857 9.987 1.00 75.62 81 CYS A CA 1
ATOM 622 C C . CYS A 1 81 ? -12.538 12.526 9.232 1.00 75.62 81 CYS A C 1
ATOM 624 O O . CYS A 1 81 ? -11.596 12.080 8.575 1.00 75.62 81 CYS A O 1
ATOM 626 N N . ILE A 1 82 ? -13.728 11.918 9.269 1.00 76.62 82 ILE A N 1
ATOM 627 C CA . ILE A 1 82 ? -14.023 10.702 8.493 1.00 76.62 82 ILE A CA 1
ATOM 628 C C . ILE A 1 82 ? -13.950 11.000 6.995 1.00 76.62 82 ILE A C 1
ATOM 630 O O . I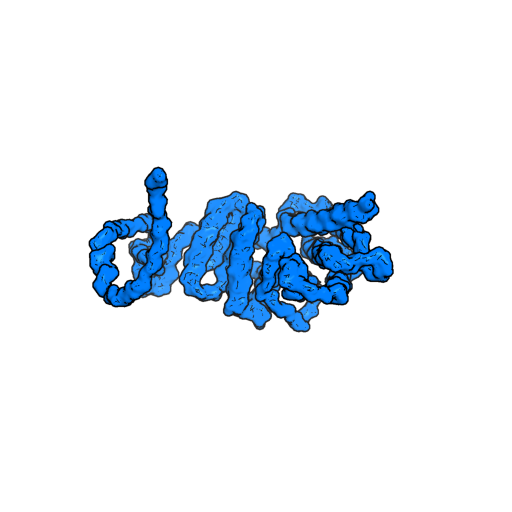LE A 1 82 ? -13.374 10.214 6.252 1.00 76.62 82 ILE A O 1
ATOM 634 N N . ASP A 1 83 ? -14.474 12.134 6.534 1.00 79.44 83 ASP A N 1
ATOM 635 C CA . ASP A 1 83 ? -14.398 12.484 5.113 1.00 79.44 83 ASP A CA 1
ATOM 636 C C . ASP A 1 83 ? -12.951 12.711 4.653 1.00 79.44 83 ASP A C 1
ATOM 638 O O . ASP A 1 83 ? -12.569 12.224 3.583 1.00 79.44 83 ASP A O 1
ATOM 642 N N . LYS A 1 84 ? -12.123 13.343 5.497 1.00 80.44 84 LYS A N 1
ATOM 643 C CA . LYS A 1 84 ? -10.679 13.499 5.259 1.00 80.44 84 LYS A CA 1
ATOM 644 C C . LYS A 1 84 ? -9.949 12.159 5.152 1.00 80.44 84 LYS A C 1
ATOM 646 O O . LYS A 1 84 ? -9.033 12.037 4.343 1.00 80.44 84 LYS A O 1
ATOM 651 N N . LEU A 1 85 ? -10.357 11.132 5.902 1.00 83.00 85 LEU A N 1
ATOM 652 C CA . LEU A 1 85 ? -9.736 9.799 5.855 1.00 83.00 85 LEU A CA 1
ATOM 653 C C . LEU A 1 85 ? -9.636 9.252 4.423 1.00 83.00 85 LEU A C 1
ATOM 655 O O . LEU A 1 85 ? -8.604 8.706 4.039 1.00 83.00 85 LEU A O 1
ATOM 659 N N . PHE A 1 86 ? -10.686 9.432 3.620 1.00 80.25 86 PHE A N 1
ATOM 660 C CA . PHE A 1 86 ? -10.760 8.906 2.252 1.00 80.25 86 PHE A CA 1
ATOM 661 C C . PHE A 1 86 ? -10.044 9.778 1.217 1.00 80.25 86 PHE A C 1
ATOM 663 O O . PHE A 1 86 ? -9.893 9.354 0.074 1.00 80.25 86 PHE A O 1
ATOM 670 N N . THR A 1 87 ? -9.614 10.984 1.593 1.00 76.69 87 THR A N 1
ATOM 671 C CA . THR A 1 87 ? -8.887 11.906 0.710 1.00 76.69 87 THR A CA 1
ATOM 672 C C . THR A 1 87 ? -7.401 11.996 1.042 1.00 76.69 87 THR A C 1
ATOM 674 O O . THR A 1 87 ? -6.625 12.388 0.179 1.00 76.69 87 THR A O 1
ATOM 677 N N . ILE A 1 88 ? -6.997 11.632 2.266 1.00 74.88 88 ILE A N 1
ATOM 678 C CA . ILE A 1 88 ? -5.597 11.688 2.720 1.00 74.88 88 ILE A CA 1
ATOM 679 C C . ILE A 1 88 ? -4.710 10.714 1.946 1.00 74.88 88 ILE A C 1
ATOM 681 O O . ILE A 1 88 ? -3.579 11.052 1.621 1.00 74.88 88 ILE A O 1
ATOM 685 N N . HIS A 1 89 ? -5.210 9.516 1.637 1.00 76.44 89 HIS A N 1
ATOM 686 C CA . HIS A 1 89 ? -4.417 8.500 0.958 1.00 76.44 89 HIS A CA 1
ATOM 687 C C . HIS A 1 89 ? -5.193 7.872 -0.209 1.00 76.44 89 HIS A C 1
ATOM 689 O O . HIS A 1 89 ? -6.295 7.364 0.012 1.00 76.44 89 HIS A O 1
ATOM 695 N N . PRO A 1 90 ? -4.635 7.830 -1.437 1.00 73.94 90 PRO A N 1
ATOM 696 C CA . PRO A 1 90 ? -5.324 7.291 -2.613 1.00 73.94 90 PRO A CA 1
ATOM 697 C C . PRO A 1 90 ? -5.820 5.851 -2.440 1.00 73.94 90 PRO A C 1
ATOM 699 O O . PRO A 1 90 ? -6.901 5.512 -2.916 1.00 73.94 90 PRO A O 1
ATOM 702 N N . LEU A 1 91 ? -5.080 5.009 -1.706 1.00 81.25 91 LEU A N 1
ATOM 703 C CA . LEU A 1 91 ? -5.501 3.627 -1.437 1.00 81.25 91 LEU A CA 1
ATOM 704 C C . LEU A 1 91 ? -6.650 3.516 -0.424 1.00 81.25 91 LEU A C 1
ATOM 706 O O . LEU A 1 91 ? -7.285 2.470 -0.349 1.00 81.25 91 LEU A O 1
ATOM 710 N N . ASN A 1 92 ? -7.012 4.576 0.301 1.00 81.44 92 ASN A N 1
ATOM 711 C CA . ASN A 1 92 ? -8.167 4.505 1.200 1.00 81.44 92 ASN A CA 1
ATOM 712 C C . ASN A 1 92 ? -9.497 4.378 0.432 1.00 81.44 92 ASN A C 1
ATOM 714 O O . ASN A 1 92 ? -10.513 4.085 1.047 1.00 81.44 92 ASN A O 1
ATOM 718 N N . ILE A 1 93 ? -9.508 4.491 -0.905 1.00 75.56 93 ILE A N 1
ATOM 719 C CA . ILE A 1 93 ? -10.671 4.130 -1.738 1.00 75.56 93 ILE A CA 1
ATOM 720 C C . ILE A 1 93 ? -11.080 2.656 -1.614 1.00 75.56 93 ILE A C 1
ATOM 722 O O . ILE A 1 93 ? -12.232 2.309 -1.862 1.00 75.56 93 ILE A O 1
ATOM 726 N N . PHE A 1 94 ? -10.150 1.778 -1.236 1.00 81.06 94 PHE A N 1
ATOM 727 C CA . PHE A 1 94 ? -10.469 0.378 -0.967 1.00 81.06 94 PHE A CA 1
ATOM 728 C C . PHE A 1 94 ? -11.296 0.209 0.318 1.00 81.06 94 PHE A C 1
ATOM 730 O O . PHE A 1 94 ? -11.928 -0.827 0.515 1.00 81.06 94 PHE A O 1
ATOM 737 N N . LEU A 1 95 ? -11.319 1.219 1.189 1.00 87.44 95 LEU A N 1
ATOM 738 C CA . LEU A 1 95 ? -12.111 1.207 2.407 1.00 87.44 95 LEU A CA 1
ATOM 739 C C . LEU A 1 95 ? -13.547 1.653 2.121 1.00 87.44 95 LEU A C 1
ATOM 741 O O . LEU A 1 95 ? -13.795 2.608 1.385 1.00 87.44 95 LEU A O 1
ATOM 745 N N . ASP A 1 96 ? -14.508 0.989 2.756 1.00 86.56 96 ASP A N 1
ATOM 746 C CA . ASP A 1 96 ? -15.915 1.350 2.632 1.00 86.56 96 ASP A CA 1
ATOM 747 C C . ASP A 1 96 ? -16.309 2.422 3.658 1.00 86.56 96 ASP A C 1
ATOM 749 O O . ASP A 1 96 ? -16.227 2.213 4.872 1.00 86.56 96 ASP A O 1
ATOM 753 N N . ARG A 1 97 ? -16.749 3.582 3.156 1.00 86.81 97 ARG A N 1
ATOM 754 C CA . ARG A 1 97 ? -17.048 4.761 3.982 1.00 86.81 97 ARG A CA 1
ATOM 755 C C . ARG A 1 97 ? -18.168 4.533 4.983 1.00 86.81 97 ARG A C 1
ATOM 757 O O . ARG A 1 97 ? -18.029 4.903 6.146 1.00 86.81 97 ARG A O 1
ATOM 764 N N . GLU A 1 98 ? -19.280 3.965 4.534 1.00 86.06 98 GLU A N 1
ATOM 765 C CA . GLU A 1 98 ? -20.432 3.725 5.404 1.00 86.06 98 GLU A CA 1
ATOM 766 C C . GLU A 1 98 ? -20.104 2.693 6.474 1.00 86.06 98 GLU A C 1
ATOM 768 O O . GLU A 1 98 ? -20.475 2.857 7.628 1.00 86.06 98 GLU A O 1
ATOM 773 N N . HIS A 1 99 ? -19.348 1.664 6.114 1.00 85.62 99 HIS A N 1
ATOM 774 C CA . HIS A 1 99 ? -18.945 0.626 7.039 1.00 85.62 99 HIS A CA 1
ATOM 775 C C . HIS A 1 99 ? -18.025 1.157 8.142 1.00 85.62 99 HIS A C 1
ATOM 777 O O . HIS A 1 99 ? -18.298 0.907 9.314 1.00 85.62 99 HIS A O 1
ATOM 783 N N . ILE A 1 100 ? -16.999 1.948 7.797 1.00 87.19 100 ILE A N 1
ATOM 784 C CA . ILE A 1 100 ? -16.145 2.592 8.807 1.00 87.19 100 ILE A CA 1
ATOM 785 C C . ILE A 1 100 ? -16.985 3.490 9.718 1.00 87.19 100 ILE A C 1
ATOM 787 O O . ILE A 1 100 ? -16.836 3.422 10.936 1.00 87.19 100 ILE A O 1
ATOM 791 N N . ARG A 1 101 ? -17.911 4.282 9.162 1.00 87.12 101 ARG A N 1
ATOM 792 C CA . ARG A 1 101 ? -18.805 5.130 9.965 1.00 87.12 101 ARG A CA 1
ATOM 793 C C . ARG A 1 101 ? -19.644 4.304 10.945 1.00 87.12 101 ARG A C 1
ATOM 795 O O . ARG A 1 101 ? -19.640 4.602 12.135 1.00 87.12 101 ARG A O 1
ATOM 802 N N . ASN A 1 102 ? -20.275 3.233 10.467 1.00 87.06 102 ASN A N 1
ATOM 803 C CA . ASN A 1 102 ? -21.111 2.355 11.287 1.00 87.06 102 ASN A CA 1
ATOM 804 C C . ASN A 1 102 ? -20.322 1.690 12.425 1.00 87.06 102 ASN A C 1
ATOM 806 O O . ASN A 1 102 ? -20.869 1.492 13.507 1.00 87.06 102 ASN A O 1
ATOM 810 N N . ILE A 1 103 ? -19.045 1.350 12.211 1.00 85.00 103 ILE A N 1
ATOM 811 C CA . ILE A 1 103 ? -18.192 0.819 13.284 1.00 85.00 103 ILE A CA 1
ATOM 812 C C . ILE A 1 103 ? -17.857 1.916 14.301 1.00 85.00 103 ILE A C 1
ATOM 814 O O . ILE A 1 103 ? -17.929 1.686 15.508 1.00 85.00 103 ILE A O 1
ATOM 818 N N . LEU A 1 104 ? -17.514 3.123 13.843 1.00 85.31 104 LEU A N 1
ATOM 819 C CA . LEU A 1 104 ? -17.152 4.233 14.732 1.00 85.31 104 LEU A CA 1
ATOM 820 C C . LEU A 1 104 ? -18.316 4.667 15.644 1.00 85.31 104 LEU A C 1
ATOM 822 O O . LEU A 1 104 ? -18.089 5.067 16.789 1.00 85.31 104 LEU A O 1
ATOM 826 N N . GLU A 1 105 ? -19.562 4.494 15.203 1.00 85.25 105 GLU A N 1
ATOM 827 C CA . GLU A 1 105 ? -20.757 4.694 16.037 1.00 85.25 105 GLU A CA 1
ATOM 828 C C . GLU A 1 105 ? -20.852 3.692 17.210 1.00 85.25 105 GLU A C 1
ATOM 830 O O . GLU A 1 105 ? -21.476 3.974 18.236 1.00 85.25 105 GLU A O 1
ATOM 835 N N . GLN A 1 106 ? -20.176 2.542 17.119 1.00 82.88 106 GLN A N 1
ATOM 836 C CA . GLN A 1 106 ? -20.202 1.474 18.127 1.00 82.88 106 GLN A CA 1
ATOM 837 C C . GLN A 1 106 ? -19.070 1.563 19.166 1.00 82.88 106 GLN A C 1
ATOM 839 O O . GLN A 1 106 ? -18.968 0.706 20.049 1.00 82.88 106 GLN A O 1
ATOM 844 N N . THR A 1 107 ? -18.244 2.614 19.137 1.00 82.44 107 THR A N 1
ATOM 845 C CA . THR A 1 107 ? -17.101 2.819 20.060 1.00 82.44 107 THR A CA 1
ATOM 846 C C . THR A 1 107 ? -17.480 2.822 21.548 1.00 82.44 107 THR A C 1
ATOM 848 O O . THR A 1 107 ? -16.649 2.538 22.411 1.00 82.44 107 THR A O 1
ATOM 851 N N . SER A 1 108 ? -18.738 3.125 21.879 1.00 74.56 108 SER A N 1
ATOM 852 C CA . SER A 1 108 ? -19.238 3.124 23.261 1.00 74.56 108 SER A CA 1
ATOM 853 C C . SER A 1 108 ? -19.590 1.732 23.805 1.00 74.56 108 SER A C 1
ATOM 855 O O . SER A 1 108 ? -19.744 1.576 25.018 1.00 74.56 108 SER A O 1
ATOM 857 N N . VAL A 1 109 ? -19.736 0.731 22.930 1.00 76.00 109 VAL A N 1
ATOM 858 C CA . VAL A 1 109 ? -20.236 -0.611 23.278 1.00 76.00 109 VAL A CA 1
ATOM 859 C C . VAL A 1 109 ? -19.286 -1.743 22.883 1.00 76.00 109 VAL A C 1
ATOM 861 O O . VAL A 1 109 ? -19.273 -2.773 23.557 1.00 76.00 109 VAL A O 1
ATOM 864 N N . SER A 1 110 ? -18.462 -1.553 21.849 1.00 84.12 110 SER A N 1
ATOM 865 C CA . SER A 1 110 ? -17.460 -2.523 21.400 1.00 84.12 110 SER A CA 1
ATOM 866 C C . SER A 1 110 ? -16.045 -2.035 21.722 1.00 84.12 110 SER A C 1
ATOM 868 O O . SER A 1 110 ? -15.652 -0.921 21.372 1.00 84.12 110 SER A O 1
ATOM 870 N N . GLY A 1 111 ? -15.266 -2.880 22.405 1.00 82.44 111 GLY A N 1
ATOM 871 C CA . GLY A 1 111 ? -13.855 -2.610 22.699 1.00 82.44 111 GLY A CA 1
ATOM 872 C C . GLY A 1 111 ? -12.997 -2.550 21.434 1.00 82.44 111 GLY A C 1
ATOM 873 O O . GLY A 1 111 ? -12.095 -1.724 21.347 1.00 82.44 111 GLY A O 1
ATOM 874 N N . GLU A 1 112 ? -13.320 -3.367 20.432 1.00 87.44 112 GLU A N 1
ATOM 875 C CA . GLU A 1 112 ? -12.606 -3.395 19.154 1.00 87.44 112 GLU A CA 1
ATOM 876 C C . GLU A 1 112 ? -12.957 -2.179 18.295 1.00 87.44 112 GLU A C 1
ATOM 878 O O . GLU A 1 112 ? -12.061 -1.531 17.758 1.00 87.44 112 GLU A O 1
ATOM 883 N N . ALA A 1 113 ? -14.235 -1.778 18.266 1.00 88.19 113 ALA A N 1
ATOM 884 C CA . ALA A 1 113 ? -14.646 -0.527 17.630 1.00 88.19 113 ALA A CA 1
ATOM 885 C C . ALA A 1 113 ? -13.975 0.689 18.290 1.00 88.19 113 ALA A C 1
ATOM 887 O O . ALA A 1 113 ? -13.549 1.617 17.606 1.00 88.19 113 ALA A O 1
ATOM 888 N N . TYR A 1 114 ? -13.836 0.677 19.621 1.00 86.69 114 TYR A N 1
ATOM 889 C CA . TYR A 1 114 ? -13.119 1.713 20.365 1.00 86.69 114 TYR A CA 1
ATOM 890 C C . TYR A 1 114 ? -11.625 1.759 20.017 1.00 86.69 114 TYR A C 1
ATOM 892 O O . TYR A 1 114 ? -11.087 2.845 19.791 1.00 86.69 114 TYR A O 1
ATOM 900 N N . ALA A 1 115 ? -10.963 0.600 19.939 1.00 89.44 115 ALA A N 1
ATOM 901 C CA . ALA A 1 115 ? -9.567 0.512 19.521 1.00 89.44 115 ALA A CA 1
ATOM 902 C C . ALA A 1 115 ? -9.380 1.053 18.096 1.00 89.44 115 ALA A C 1
ATOM 904 O O . ALA A 1 115 ? -8.540 1.926 17.889 1.00 89.44 115 ALA A O 1
ATOM 905 N N . LEU A 1 116 ? -10.226 0.634 17.148 1.00 91.69 116 LEU A N 1
ATOM 906 C CA . LEU A 1 116 ? -10.220 1.164 15.785 1.00 91.69 116 LEU A CA 1
ATOM 907 C C . LEU A 1 116 ? -10.449 2.682 15.756 1.00 91.69 116 LEU A C 1
ATOM 909 O O . LEU A 1 116 ? -9.731 3.392 15.057 1.00 91.69 116 LEU A O 1
ATOM 913 N N . GLY A 1 117 ? -11.402 3.199 16.536 1.00 90.06 117 GLY A N 1
ATOM 914 C CA . GLY A 1 117 ? -11.659 4.636 16.632 1.00 90.06 117 GLY A CA 1
ATOM 915 C C . GLY A 1 117 ? -10.440 5.430 17.099 1.00 90.06 117 GLY A C 1
ATOM 916 O O . GLY A 1 117 ? -10.117 6.465 16.510 1.00 90.06 117 GLY A O 1
ATOM 917 N N . LEU A 1 118 ? -9.703 4.929 18.097 1.00 90.25 118 LEU A N 1
ATOM 918 C CA . LEU A 1 118 ? -8.430 5.528 18.507 1.00 90.25 118 LEU A CA 1
ATOM 919 C C . LEU A 1 118 ? -7.377 5.454 17.396 1.00 90.25 118 LEU A C 1
ATOM 921 O O . LEU A 1 118 ? -6.718 6.459 17.144 1.00 90.25 118 LEU A O 1
ATOM 925 N N . SER A 1 119 ? -7.238 4.310 16.722 1.00 93.25 119 SER A N 1
ATOM 926 C CA . SER A 1 119 ? -6.266 4.112 15.637 1.00 93.25 119 SER A CA 1
ATOM 927 C C . SER A 1 119 ? -6.528 5.052 14.454 1.00 93.25 119 SER A C 1
ATOM 929 O O . SER A 1 119 ? -5.608 5.714 13.979 1.00 93.25 119 SER A O 1
ATOM 931 N N . VAL A 1 120 ? -7.789 5.204 14.033 1.00 91.56 120 VAL A N 1
ATOM 932 C CA . VAL A 1 120 ? -8.195 6.173 12.997 1.00 91.56 120 VAL A CA 1
ATOM 933 C C . VAL A 1 120 ? -7.915 7.603 13.454 1.00 91.56 120 VAL A C 1
ATOM 935 O O . VAL A 1 120 ? -7.361 8.397 12.696 1.00 91.56 120 VAL A O 1
ATOM 938 N N . THR A 1 121 ? -8.243 7.949 14.701 1.00 89.25 121 THR A N 1
ATOM 939 C CA . THR A 1 121 ? -7.988 9.306 15.213 1.00 89.25 121 THR A CA 1
ATOM 940 C C . THR A 1 121 ? -6.490 9.607 15.272 1.00 89.25 121 THR A C 1
ATOM 942 O O . THR A 1 121 ? -6.084 10.703 14.898 1.00 89.25 121 THR A O 1
ATOM 945 N N . ALA A 1 122 ? -5.667 8.640 15.689 1.00 91.12 122 ALA A N 1
ATOM 946 C CA . ALA A 1 122 ? -4.209 8.752 15.692 1.00 91.12 122 ALA A CA 1
ATOM 947 C C . ALA A 1 122 ? -3.646 8.910 14.274 1.00 91.12 122 ALA A C 1
ATOM 949 O O . ALA A 1 122 ? -2.718 9.685 14.064 1.00 91.12 122 ALA A O 1
ATOM 950 N N . TYR A 1 123 ? -4.224 8.223 13.288 1.00 90.38 123 TYR A N 1
ATOM 951 C CA . TYR A 1 123 ? -3.826 8.346 11.886 1.00 90.38 123 TYR A CA 1
ATOM 952 C C . TYR A 1 123 ? -4.121 9.737 11.316 1.00 90.38 123 TYR A C 1
ATOM 954 O O . TYR A 1 123 ? -3.283 10.323 10.625 1.00 90.38 123 TYR A O 1
ATOM 962 N N . LEU A 1 124 ? -5.291 10.288 11.647 1.00 87.00 124 LEU A N 1
ATOM 963 C CA . LEU A 1 124 ? -5.699 11.630 11.233 1.00 87.00 124 LEU A CA 1
ATOM 964 C C . LEU A 1 124 ? -4.924 12.728 11.980 1.00 87.00 124 LEU A C 1
ATOM 966 O O . LEU A 1 124 ? -4.604 13.758 11.393 1.00 87.00 124 LEU A O 1
ATOM 970 N N . LYS A 1 125 ? -4.592 12.502 13.256 1.00 86.12 125 LYS A N 1
ATOM 971 C CA . LYS A 1 125 ? -3.815 13.406 14.121 1.00 86.12 125 LYS A CA 1
ATOM 972 C C . LYS A 1 125 ? -2.406 12.861 14.363 1.00 86.12 125 LYS A C 1
ATOM 974 O O . LYS A 1 125 ? -2.000 12.657 15.504 1.00 86.12 125 LYS A O 1
ATOM 979 N N . HIS A 1 126 ? -1.669 12.617 13.283 1.00 80.94 126 HIS A N 1
ATOM 980 C CA . HIS A 1 126 ? -0.370 11.931 13.300 1.00 80.94 126 HIS A CA 1
ATOM 981 C C . HIS A 1 126 ? 0.696 12.567 14.223 1.00 80.94 126 HIS A C 1
ATOM 983 O O . HIS A 1 126 ? 1.624 11.879 14.655 1.00 80.94 126 HIS A O 1
ATOM 989 N N . GLU A 1 127 ? 0.552 13.851 14.563 1.00 83.25 127 GLU A N 1
ATOM 990 C CA . GLU A 1 127 ? 1.427 14.582 15.490 1.00 83.25 127 GLU A CA 1
ATOM 991 C C . GLU A 1 127 ? 1.243 14.171 16.967 1.00 83.25 127 GLU A C 1
ATOM 993 O O . GLU A 1 127 ? 2.185 14.259 17.757 1.00 83.25 127 GLU A O 1
ATOM 998 N N . ASP A 1 128 ? 0.064 13.674 17.362 1.00 86.06 128 ASP A N 1
ATOM 999 C CA . ASP A 1 128 ? -0.245 13.344 18.759 1.00 86.06 128 ASP A CA 1
ATOM 1000 C C . ASP A 1 128 ? 0.305 11.963 19.148 1.00 86.06 128 ASP A C 1
ATOM 1002 O O . ASP A 1 128 ? -0.286 10.905 18.906 1.00 86.06 128 ASP A O 1
ATOM 1006 N N . THR A 1 129 ? 1.472 11.970 19.793 1.00 87.69 129 THR A N 1
ATOM 1007 C CA . THR A 1 129 ? 2.153 10.749 20.241 1.00 87.69 129 THR A CA 1
ATOM 1008 C C . THR A 1 129 ? 1.373 10.007 21.326 1.00 87.69 129 THR A C 1
ATOM 1010 O O . THR A 1 129 ? 1.369 8.777 21.348 1.00 87.69 129 THR A O 1
ATOM 1013 N N . SER A 1 130 ? 0.696 10.745 22.209 1.00 86.50 130 SER A N 1
ATOM 1014 C CA . SER A 1 130 ? -0.038 10.180 23.341 1.00 86.50 130 SER A CA 1
ATOM 1015 C C . SER A 1 130 ? -1.266 9.403 22.871 1.00 86.50 130 SER A C 1
ATOM 1017 O O . SER A 1 130 ? -1.596 8.338 23.403 1.00 86.50 130 SER A O 1
ATOM 1019 N N . LEU A 1 131 ? -1.903 9.898 21.808 1.00 88.44 131 LEU A N 1
ATOM 1020 C CA . LEU A 1 131 ? -3.034 9.244 21.178 1.00 88.44 131 LEU A CA 1
ATOM 1021 C C . LEU A 1 131 ? -2.625 7.921 20.521 1.00 88.44 131 LEU A C 1
ATOM 1023 O O . LEU A 1 131 ? -3.320 6.921 20.701 1.00 88.44 131 LEU A O 1
ATOM 1027 N N . LEU A 1 132 ? -1.481 7.888 19.830 1.00 92.12 132 LEU A N 1
ATOM 1028 C CA . LEU A 1 132 ? -0.946 6.663 19.225 1.00 92.12 132 LEU A CA 1
ATOM 1029 C C . LEU A 1 132 ? -0.577 5.601 20.274 1.00 92.12 132 LEU A C 1
ATOM 1031 O O . LEU A 1 132 ? -0.862 4.415 20.088 1.00 92.12 132 LEU A O 1
ATOM 1035 N N . GLU A 1 133 ? 0.033 6.007 21.388 1.00 89.19 133 GLU A N 1
ATOM 1036 C CA . GLU A 1 133 ? 0.345 5.101 22.501 1.00 89.19 133 GLU A CA 1
ATOM 1037 C C . GLU A 1 133 ? -0.928 4.501 23.110 1.00 89.19 133 GLU A C 1
ATOM 1039 O O . GLU A 1 133 ? -1.000 3.294 23.359 1.00 89.19 133 GLU A O 1
ATOM 1044 N N . ASN A 1 134 ? -1.964 5.323 23.291 1.00 87.19 134 ASN A N 1
ATOM 1045 C CA . ASN A 1 134 ? -3.258 4.857 23.775 1.00 87.19 134 ASN A CA 1
ATOM 1046 C C . ASN A 1 134 ? -3.932 3.904 22.772 1.00 87.19 134 ASN A C 1
ATOM 1048 O O . ASN A 1 134 ? -4.403 2.842 23.174 1.00 87.19 134 ASN A O 1
ATOM 1052 N N . ALA A 1 135 ? -3.930 4.232 21.476 1.00 91.50 135 ALA A N 1
ATOM 1053 C CA . ALA A 1 135 ? -4.466 3.369 20.421 1.00 91.50 135 ALA A CA 1
ATOM 1054 C C . ALA A 1 135 ? -3.783 1.990 20.421 1.00 91.50 135 ALA A C 1
ATOM 1056 O O . ALA A 1 135 ? -4.450 0.958 20.480 1.00 91.50 135 ALA A O 1
ATOM 1057 N N . THR A 1 136 ? -2.450 1.977 20.491 1.00 92.62 136 THR A N 1
ATOM 1058 C CA . THR A 1 136 ? -1.626 0.761 20.579 1.00 92.62 136 THR A CA 1
ATOM 1059 C C . THR A 1 136 ? -1.978 -0.091 21.798 1.00 92.62 136 THR A C 1
ATOM 1061 O O . THR A 1 136 ? -2.135 -1.314 21.702 1.00 92.62 136 THR A O 1
ATOM 1064 N N . HIS A 1 137 ? -2.136 0.548 22.960 1.00 87.75 137 HIS A N 1
ATOM 1065 C CA . HIS A 1 137 ? -2.527 -0.141 24.182 1.00 87.75 137 HIS A CA 1
ATOM 1066 C C . HIS A 1 137 ? -3.917 -0.782 24.045 1.00 87.75 137 HIS A C 1
ATOM 1068 O O . HIS A 1 137 ? -4.086 -1.953 24.381 1.00 87.75 137 HIS A O 1
ATOM 1074 N N . GLN A 1 138 ? -4.914 -0.047 23.544 1.00 87.75 138 GLN A N 1
ATOM 1075 C CA . GLN A 1 138 ? -6.281 -0.568 23.416 1.00 87.75 138 GLN A CA 1
ATOM 1076 C C . GLN A 1 138 ? -6.396 -1.669 22.367 1.00 87.75 138 GLN A C 1
ATOM 1078 O O . GLN A 1 138 ? -7.077 -2.662 22.606 1.00 87.75 138 GLN A O 1
ATOM 1083 N N . HIS A 1 139 ? -5.671 -1.541 21.257 1.00 90.88 139 HIS A N 1
ATOM 1084 C CA . HIS A 1 139 ? -5.560 -2.595 20.255 1.00 90.88 139 HIS A CA 1
ATOM 1085 C C . HIS A 1 139 ? -5.028 -3.899 20.856 1.00 90.88 139 HIS A C 1
ATOM 1087 O O . HIS A 1 139 ? -5.621 -4.959 20.676 1.00 90.88 139 HIS A O 1
ATOM 1093 N N . SER A 1 140 ? -3.966 -3.814 21.660 1.00 87.25 140 SER A N 1
ATOM 1094 C CA . SER A 1 140 ? -3.376 -4.979 22.336 1.00 87.25 140 SER A CA 1
ATOM 1095 C C . SER A 1 140 ? -4.344 -5.640 23.330 1.00 87.25 140 SER A C 1
ATOM 1097 O O . SER A 1 140 ? -4.369 -6.864 23.471 1.00 87.25 140 SER A O 1
ATOM 1099 N N . VAL A 1 141 ? -5.164 -4.838 24.017 1.00 80.88 141 VAL A N 1
ATOM 1100 C CA . VAL A 1 141 ? -6.213 -5.340 24.919 1.00 80.88 141 VAL A CA 1
ATOM 1101 C C . VAL A 1 141 ? -7.318 -6.050 24.135 1.00 80.88 141 VAL A C 1
ATOM 1103 O O . VAL A 1 141 ? -7.733 -7.133 24.543 1.00 80.88 141 VAL A O 1
ATOM 1106 N N . GLY A 1 142 ? -7.767 -5.474 23.014 1.00 73.00 142 GLY A N 1
ATOM 1107 C CA . GLY A 1 142 ? -8.772 -6.076 22.132 1.00 73.00 142 GLY A CA 1
ATOM 1108 C C . GLY A 1 142 ? -8.304 -7.402 21.533 1.00 73.00 142 GLY A C 1
ATOM 1109 O O . GLY A 1 142 ? -9.005 -8.400 21.637 1.00 73.00 142 GLY A O 1
ATOM 1110 N N . ALA A 1 143 ? -7.061 -7.452 21.044 1.00 70.62 143 ALA A N 1
ATOM 1111 C CA . ALA A 1 143 ? -6.457 -8.643 20.440 1.00 70.62 143 ALA A CA 1
ATOM 1112 C C . ALA A 1 143 ? -6.318 -9.851 21.394 1.00 70.62 143 ALA A C 1
ATOM 1114 O O . ALA A 1 143 ? -6.035 -10.962 20.950 1.00 70.62 143 ALA A O 1
ATOM 1115 N N . SER A 1 144 ? -6.525 -9.666 22.703 1.00 66.50 144 SER A N 1
ATOM 1116 C CA . SER A 1 144 ? -6.504 -10.759 23.686 1.00 66.50 144 SER A CA 1
ATOM 1117 C C . SER A 1 144 ? -7.699 -11.722 23.561 1.00 66.50 144 SER A C 1
ATOM 1119 O O . SER A 1 144 ? -7.685 -12.767 24.212 1.00 66.50 144 SER A O 1
ATOM 1121 N N . SER A 1 145 ? -8.724 -11.388 22.764 1.00 66.38 145 SER A N 1
ATOM 1122 C CA . SER A 1 145 ? -9.860 -12.270 22.444 1.00 66.38 145 SER A CA 1
ATOM 1123 C C . SER A 1 145 ? -9.453 -13.490 21.606 1.00 66.38 145 SER A C 1
ATOM 1125 O O . SER A 1 145 ? -10.106 -14.525 21.693 1.00 66.38 145 SER A O 1
ATOM 1127 N N . GLY A 1 146 ? -8.355 -13.398 20.845 1.00 67.88 146 GLY A N 1
ATOM 1128 C CA . GLY A 1 146 ? -7.805 -14.483 20.025 1.00 67.88 146 GLY A CA 1
ATOM 1129 C C . GLY A 1 146 ? -8.550 -14.754 18.712 1.00 67.88 146 GLY A C 1
ATOM 1130 O O . GLY A 1 146 ? -7.997 -15.428 17.845 1.00 67.88 146 GLY A O 1
ATOM 1131 N N . GLU A 1 147 ? -9.755 -14.213 18.531 1.00 81.12 147 GLU A N 1
ATOM 1132 C CA . GLU A 1 147 ? -10.519 -14.322 17.286 1.00 81.12 147 GLU A CA 1
ATOM 1133 C C . GLU A 1 147 ? -10.232 -13.122 16.368 1.00 81.12 147 GLU A C 1
ATOM 1135 O O . GLU A 1 147 ? -10.170 -11.983 16.838 1.00 81.12 147 GLU A O 1
ATOM 1140 N N . PRO A 1 148 ? -10.021 -13.341 15.058 1.00 88.81 148 PRO A N 1
ATOM 1141 C CA . PRO A 1 148 ? -9.844 -12.248 14.116 1.00 88.81 148 PRO A CA 1
ATOM 1142 C C . PRO A 1 148 ? -11.187 -11.542 13.884 1.00 88.81 148 PRO A C 1
ATOM 1144 O O . PRO A 1 148 ? -12.198 -12.185 13.612 1.00 88.81 148 PRO A O 1
ATOM 1147 N N . SER A 1 149 ? -11.181 -10.213 13.930 1.00 91.75 149 SER A N 1
ATOM 1148 C CA . SER A 1 149 ? -12.314 -9.375 13.538 1.00 91.75 149 SER A CA 1
ATOM 1149 C C . SER A 1 149 ? -11.874 -8.310 12.544 1.00 91.75 149 SER A C 1
ATOM 1151 O O . SER A 1 149 ? -10.682 -8.002 12.409 1.00 91.75 149 SER A O 1
ATOM 1153 N N . LEU A 1 150 ? -12.842 -7.744 11.826 1.00 91.50 150 LEU A N 1
ATOM 1154 C CA . LEU A 1 150 ? -12.565 -6.704 10.844 1.00 91.50 150 LEU A CA 1
ATOM 1155 C C . LEU A 1 150 ? -12.100 -5.409 11.521 1.00 91.50 150 LEU A C 1
ATOM 1157 O O . LEU A 1 150 ? -11.231 -4.711 11.005 1.00 91.50 150 LEU A O 1
ATOM 1161 N N . GLU A 1 151 ? -12.624 -5.119 12.707 1.00 92.00 151 GLU A N 1
ATOM 1162 C CA . GLU A 1 151 ? -12.241 -3.993 13.548 1.00 92.00 151 GLU A CA 1
ATOM 1163 C C . GLU A 1 151 ? -10.798 -4.115 14.030 1.00 92.00 151 GLU A C 1
ATOM 1165 O O . GLU A 1 151 ? -10.032 -3.153 13.928 1.00 92.00 151 GLU A O 1
ATOM 1170 N N . ALA A 1 152 ? -10.402 -5.301 14.501 1.00 92.69 152 ALA A N 1
ATOM 1171 C CA . ALA A 1 152 ? -9.026 -5.564 14.899 1.00 92.69 152 ALA A CA 1
ATOM 1172 C C . ALA A 1 152 ? -8.068 -5.459 13.700 1.00 92.69 152 ALA A C 1
ATOM 1174 O O . ALA A 1 152 ? -7.015 -4.838 13.823 1.00 92.69 152 ALA A O 1
ATOM 1175 N N . LEU A 1 153 ? -8.454 -5.985 12.532 1.00 95.25 153 LEU A N 1
ATOM 1176 C CA . LEU A 1 153 ? -7.687 -5.862 11.287 1.00 95.25 153 LEU A CA 1
ATOM 1177 C C . LEU A 1 153 ? -7.487 -4.404 10.875 1.00 95.25 153 LEU A C 1
ATOM 1179 O O . LEU A 1 153 ? -6.359 -3.976 10.626 1.00 95.25 153 LEU A O 1
ATOM 1183 N N . LEU A 1 154 ? -8.567 -3.622 10.810 1.00 94.56 154 LEU A N 1
ATOM 1184 C CA . LEU A 1 154 ? -8.494 -2.211 10.434 1.00 94.56 154 LEU A CA 1
ATOM 1185 C C . LEU A 1 154 ? -7.693 -1.405 11.463 1.00 94.56 154 LEU A C 1
ATOM 1187 O O . LEU A 1 154 ? -6.932 -0.516 11.083 1.00 94.56 154 LEU A O 1
ATOM 1191 N N . SER A 1 155 ? -7.812 -1.735 12.753 1.00 94.88 155 SER A N 1
ATOM 1192 C CA . SER A 1 155 ? -7.006 -1.127 13.813 1.00 94.88 155 SER A CA 1
ATOM 1193 C C . SER A 1 155 ? -5.516 -1.392 13.583 1.00 94.88 155 SER A C 1
ATOM 1195 O O . SER A 1 155 ? -4.724 -0.449 13.596 1.00 94.88 155 SER A O 1
ATOM 1197 N N . SER A 1 156 ? -5.137 -2.641 13.280 1.00 96.62 156 SER A N 1
ATOM 1198 C CA . SER A 1 156 ? -3.766 -2.999 12.900 1.00 96.62 156 SER A CA 1
ATOM 1199 C C . SER A 1 156 ? -3.291 -2.226 11.671 1.00 96.62 156 SER A C 1
ATOM 1201 O O . SER A 1 156 ? -2.210 -1.645 11.712 1.00 96.62 156 SER A O 1
ATOM 1203 N N . TYR A 1 157 ? -4.100 -2.150 10.611 1.00 96.12 157 TYR A N 1
ATOM 1204 C CA . TYR A 1 157 ? -3.760 -1.384 9.409 1.00 96.12 157 TYR A CA 1
ATOM 1205 C C . TYR A 1 157 ? -3.444 0.085 9.738 1.00 96.12 157 TYR A C 1
ATOM 1207 O O . TYR A 1 157 ? -2.352 0.559 9.430 1.00 96.12 157 TYR A O 1
ATOM 1215 N N . PHE A 1 158 ? -4.343 0.793 10.432 1.00 95.06 158 PHE A N 1
ATOM 1216 C CA . PHE A 1 158 ? -4.132 2.208 10.756 1.00 95.06 158 PHE A CA 1
ATOM 1217 C C . PHE A 1 158 ? -2.956 2.445 11.708 1.00 95.06 158 PHE A C 1
ATOM 1219 O O . PHE A 1 158 ? -2.229 3.422 11.531 1.00 95.06 158 PHE A O 1
ATOM 1226 N N . LEU A 1 159 ? -2.713 1.553 12.674 1.00 96.25 159 LEU A N 1
ATOM 1227 C CA . LEU A 1 159 ? -1.515 1.628 13.517 1.00 96.25 159 LEU A CA 1
ATOM 1228 C C . LEU A 1 159 ? -0.235 1.471 12.689 1.00 96.25 159 LEU A C 1
ATOM 1230 O O . LEU A 1 159 ? 0.726 2.211 12.908 1.00 96.25 159 LEU A O 1
ATOM 1234 N N . GLY A 1 160 ? -0.228 0.558 11.715 1.00 95.12 160 GLY A N 1
ATOM 1235 C CA . GLY A 1 160 ? 0.881 0.385 10.777 1.00 95.12 160 GLY A CA 1
ATOM 1236 C C . GLY A 1 160 ? 1.203 1.667 10.011 1.00 95.12 160 GLY A C 1
ATOM 1237 O O . GLY A 1 160 ? 2.363 2.086 9.977 1.00 95.12 160 GLY A O 1
ATOM 1238 N N . GLU A 1 161 ? 0.172 2.334 9.490 1.00 92.69 161 GLU A N 1
ATOM 1239 C CA . GLU A 1 161 ? 0.297 3.614 8.785 1.00 92.69 161 GLU A CA 1
ATOM 1240 C C . GLU A 1 161 ? 0.780 4.745 9.717 1.00 92.69 161 GLU A C 1
ATOM 1242 O O . GLU A 1 161 ? 1.643 5.539 9.343 1.00 92.69 161 GLU A O 1
ATOM 1247 N N . CYS A 1 162 ? 0.288 4.810 10.962 1.00 93.12 162 CYS A N 1
ATOM 1248 C CA . CYS A 1 162 ? 0.781 5.766 11.961 1.00 93.12 162 CYS A CA 1
ATOM 1249 C C . CYS A 1 162 ? 2.281 5.598 12.229 1.00 93.12 162 CYS A C 1
ATOM 1251 O O . CYS A 1 162 ? 3.018 6.583 12.300 1.00 93.12 162 CYS A O 1
ATOM 1253 N N . TYR A 1 163 ? 2.743 4.358 12.409 1.00 94.00 163 TYR A N 1
ATOM 1254 C CA . TYR A 1 163 ? 4.158 4.086 12.650 1.00 94.00 163 TYR A CA 1
ATOM 1255 C C . TYR A 1 163 ? 5.017 4.325 11.405 1.00 94.00 163 TYR A C 1
ATOM 1257 O O . TYR A 1 163 ? 6.150 4.786 11.554 1.00 94.00 163 TYR A O 1
ATOM 1265 N N . GLU A 1 164 ? 4.481 4.098 10.200 1.00 90.50 164 GLU A N 1
ATOM 1266 C CA . GLU A 1 164 ? 5.162 4.430 8.942 1.00 90.50 164 GLU A CA 1
ATOM 1267 C C . GLU A 1 164 ? 5.423 5.935 8.839 1.00 90.50 164 GLU A C 1
ATOM 1269 O O . GLU A 1 164 ? 6.572 6.339 8.652 1.00 90.50 164 GLU A O 1
ATOM 1274 N N . LYS A 1 165 ? 4.397 6.770 9.072 1.00 88.12 165 LYS A N 1
ATOM 1275 C CA . LYS A 1 165 ? 4.523 8.242 9.061 1.00 88.12 165 LYS A CA 1
ATOM 1276 C C . LYS A 1 165 ? 5.573 8.765 10.045 1.00 88.12 165 LYS A C 1
ATOM 1278 O O . LYS A 1 165 ? 6.178 9.806 9.816 1.00 88.12 165 LYS A O 1
ATOM 1283 N N . ARG A 1 166 ? 5.811 8.038 11.139 1.00 90.00 166 ARG A N 1
ATOM 1284 C CA . ARG A 1 166 ? 6.818 8.374 12.163 1.00 90.00 166 ARG A CA 1
ATOM 1285 C C . ARG A 1 166 ? 8.204 7.795 11.875 1.00 90.00 166 ARG A C 1
ATOM 1287 O O . ARG A 1 166 ? 9.128 8.039 12.647 1.00 90.00 166 ARG A O 1
ATOM 1294 N N . GLY A 1 167 ? 8.352 6.998 10.819 1.00 89.25 167 GLY A N 1
ATOM 1295 C CA . GLY A 1 167 ? 9.601 6.329 10.462 1.00 89.25 167 GLY A CA 1
ATOM 1296 C C . GLY A 1 167 ? 9.938 5.087 11.299 1.00 89.25 167 GLY A C 1
ATOM 1297 O O . GLY A 1 167 ? 11.032 4.539 11.144 1.00 89.25 167 GLY A O 1
ATOM 1298 N N . ASP A 1 168 ? 9.029 4.594 12.153 1.00 92.75 168 ASP A N 1
ATOM 1299 C CA . ASP A 1 168 ? 9.226 3.344 12.906 1.00 92.75 168 ASP A CA 1
ATOM 1300 C C . ASP A 1 168 ? 8.894 2.136 12.015 1.00 92.75 168 ASP A C 1
ATOM 1302 O O . ASP A 1 168 ? 7.831 1.514 12.099 1.00 92.75 168 ASP A O 1
ATOM 1306 N N . ASN A 1 169 ? 9.836 1.815 11.125 1.00 91.31 169 ASN A N 1
ATOM 1307 C CA . ASN A 1 169 ? 9.673 0.775 10.106 1.00 91.31 169 ASN A CA 1
ATOM 1308 C C . ASN A 1 169 ? 9.385 -0.615 10.698 1.00 91.31 169 ASN A C 1
ATOM 1310 O O . ASN A 1 169 ? 8.719 -1.428 10.062 1.00 91.31 169 ASN A O 1
ATOM 1314 N N . ASN A 1 170 ? 9.902 -0.916 11.893 1.00 93.50 170 ASN A N 1
ATOM 1315 C CA . ASN A 1 170 ? 9.724 -2.232 12.506 1.00 93.50 170 ASN A CA 1
ATOM 1316 C C . ASN A 1 170 ? 8.306 -2.403 13.043 1.00 93.50 170 ASN A C 1
ATOM 1318 O O . ASN A 1 170 ? 7.687 -3.435 12.787 1.00 93.50 170 ASN A O 1
ATOM 1322 N N . LYS A 1 171 ? 7.773 -1.397 13.750 1.00 95.31 171 LYS A N 1
ATOM 1323 C CA . LYS A 1 171 ? 6.379 -1.449 14.204 1.00 95.31 171 LYS A CA 1
ATOM 1324 C C . LYS A 1 171 ? 5.414 -1.360 13.037 1.00 95.31 171 LYS A C 1
ATOM 1326 O O . LYS A 1 171 ? 4.481 -2.150 12.993 1.00 95.31 171 LYS A O 1
ATOM 1331 N N . SER A 1 172 ? 5.671 -0.473 12.077 1.00 95.06 172 SER A N 1
ATOM 1332 C CA . SER A 1 172 ? 4.868 -0.380 10.855 1.00 95.06 172 SER A CA 1
ATOM 1333 C C . SER A 1 172 ? 4.732 -1.746 10.171 1.00 95.06 172 SER A C 1
ATOM 1335 O O . SER A 1 172 ? 3.619 -2.226 9.960 1.00 95.06 172 SER A O 1
ATOM 1337 N N . TRP A 1 173 ? 5.859 -2.437 9.957 1.00 94.75 173 TRP A N 1
ATOM 1338 C CA . TRP A 1 173 ? 5.870 -3.784 9.388 1.00 94.75 173 TRP A CA 1
ATOM 1339 C C . TRP A 1 173 ? 5.123 -4.811 10.247 1.00 94.75 173 TRP A C 1
ATOM 1341 O O . TRP A 1 173 ? 4.358 -5.613 9.717 1.00 94.75 173 TRP A O 1
ATOM 1351 N N . TRP A 1 174 ? 5.320 -4.789 11.569 1.00 95.62 174 TRP A N 1
ATOM 1352 C CA . TRP A 1 174 ? 4.641 -5.708 12.487 1.00 95.62 174 TRP A CA 1
ATOM 1353 C C . TRP A 1 174 ? 3.117 -5.584 12.399 1.00 95.62 174 TRP A C 1
ATOM 1355 O O . TRP A 1 174 ? 2.423 -6.590 12.269 1.00 95.62 174 TRP A O 1
ATOM 1365 N N . TYR A 1 175 ? 2.605 -4.355 12.418 1.00 97.00 175 TYR A N 1
ATOM 1366 C CA . TYR A 1 175 ? 1.174 -4.077 12.330 1.00 97.00 175 TYR A CA 1
ATOM 1367 C C . TYR A 1 175 ? 0.592 -4.411 10.955 1.00 97.00 175 TYR A C 1
ATOM 1369 O O . TYR A 1 175 ? -0.498 -4.978 10.881 1.00 97.00 175 TYR A O 1
ATOM 1377 N N . LEU A 1 176 ? 1.329 -4.133 9.875 1.00 96.19 176 LEU A N 1
ATOM 1378 C CA . LEU A 1 176 ? 0.925 -4.546 8.534 1.00 96.19 176 LEU A CA 1
ATOM 1379 C C . LEU A 1 176 ? 0.814 -6.073 8.446 1.00 96.19 176 LEU A C 1
ATOM 1381 O O . LEU A 1 176 ? -0.201 -6.581 7.984 1.00 96.19 176 LEU A O 1
ATOM 1385 N N . HIS A 1 177 ? 1.811 -6.804 8.950 1.00 95.00 177 HIS A N 1
ATOM 1386 C CA . HIS A 1 177 ? 1.796 -8.267 8.954 1.00 95.00 177 HIS A CA 1
ATOM 1387 C C . HIS A 1 177 ? 0.693 -8.848 9.854 1.00 95.00 177 HIS A C 1
ATOM 1389 O O . HIS A 1 177 ? 0.082 -9.863 9.529 1.00 95.00 177 HIS A O 1
ATOM 1395 N N . GLN A 1 178 ? 0.385 -8.186 10.973 1.00 94.75 178 GLN A N 1
ATOM 1396 C CA . GLN A 1 178 ? -0.764 -8.551 11.799 1.00 94.75 178 GLN A CA 1
ATOM 1397 C C . GLN A 1 178 ? -2.076 -8.417 11.008 1.00 94.75 178 GLN A C 1
ATOM 1399 O O . GLN A 1 178 ? -2.886 -9.344 11.014 1.00 94.75 178 GLN A O 1
ATOM 1404 N N . ALA A 1 179 ? -2.254 -7.308 10.283 1.00 96.12 179 ALA A N 1
ATOM 1405 C CA . ALA A 1 179 ? -3.432 -7.082 9.452 1.00 96.12 179 ALA A CA 1
ATOM 1406 C C . ALA A 1 179 ? -3.536 -8.098 8.299 1.00 96.12 179 ALA A C 1
ATOM 1408 O O . ALA A 1 179 ? -4.625 -8.615 8.044 1.00 96.12 179 ALA A O 1
ATOM 1409 N N . THR A 1 180 ? -2.427 -8.435 7.621 1.00 95.12 180 THR A N 1
ATOM 1410 C CA . THR A 1 180 ? -2.438 -9.448 6.548 1.00 95.12 180 THR A CA 1
ATOM 1411 C C . THR A 1 180 ? -2.807 -10.833 7.078 1.00 95.12 180 THR A C 1
ATOM 1413 O O . THR A 1 180 ? -3.640 -11.510 6.474 1.00 95.12 180 THR A O 1
ATOM 1416 N N . ALA A 1 181 ? -2.271 -11.229 8.237 1.00 93.94 181 ALA A N 1
ATOM 1417 C CA . ALA A 1 181 ? -2.616 -12.494 8.881 1.00 93.94 181 ALA A CA 1
ATOM 1418 C C . ALA A 1 181 ? -4.105 -12.556 9.263 1.00 93.94 181 ALA A C 1
ATOM 1420 O O . ALA A 1 181 ? -4.778 -13.551 8.994 1.00 93.94 181 ALA A O 1
ATOM 1421 N N . GLN A 1 182 ? -4.655 -11.478 9.834 1.00 94.44 182 GLN A N 1
ATOM 1422 C CA . GLN A 1 182 ? -6.085 -11.394 10.150 1.00 94.44 182 GLN A CA 1
ATOM 1423 C C . GLN A 1 182 ? -6.956 -11.471 8.890 1.00 94.44 182 GLN A C 1
ATOM 1425 O O . GLN A 1 182 ? -7.963 -12.175 8.894 1.00 94.44 182 GLN A O 1
ATOM 1430 N N . ALA A 1 183 ? -6.552 -10.818 7.796 1.00 94.25 183 ALA A N 1
ATOM 1431 C CA . ALA A 1 183 ? -7.277 -10.869 6.526 1.00 94.25 183 ALA A CA 1
ATOM 1432 C C . ALA A 1 183 ? -7.367 -12.297 5.966 1.00 94.25 183 ALA A C 1
ATOM 1434 O O . ALA A 1 183 ? -8.419 -12.703 5.471 1.00 94.25 183 ALA A O 1
ATOM 1435 N N . GLN A 1 184 ? -6.279 -13.067 6.074 1.00 92.56 184 GLN A N 1
ATOM 1436 C CA . GLN A 1 184 ? -6.236 -14.470 5.657 1.00 92.56 184 GLN A CA 1
ATOM 1437 C C . GLN A 1 184 ? -7.099 -15.365 6.550 1.00 92.56 184 GLN A C 1
ATOM 1439 O O . GLN A 1 184 ? -7.821 -16.218 6.033 1.00 92.56 184 GLN A O 1
ATOM 1444 N N . LEU A 1 185 ? -7.065 -15.158 7.873 1.00 93.44 185 LEU A N 1
ATOM 1445 C CA . LEU A 1 185 ? -7.905 -15.909 8.812 1.00 93.44 185 LEU A CA 1
ATOM 1446 C C . LEU A 1 185 ? -9.403 -15.657 8.576 1.00 93.44 185 LEU A C 1
ATOM 1448 O O . LEU A 1 185 ? -10.200 -16.585 8.680 1.00 93.44 185 LEU A O 1
ATOM 1452 N N . LEU A 1 186 ? -9.770 -14.426 8.208 1.00 93.31 186 LEU A N 1
ATOM 1453 C CA . LEU A 1 186 ? -11.130 -14.046 7.810 1.00 93.31 186 LEU A CA 1
ATOM 1454 C C . LEU A 1 186 ? -11.503 -14.506 6.388 1.00 93.31 186 LEU A C 1
ATOM 1456 O O . LEU A 1 186 ? -12.655 -14.383 5.994 1.00 93.31 186 LEU A O 1
ATOM 1460 N N . GLN A 1 187 ? -10.551 -15.037 5.613 1.00 91.25 187 GLN A N 1
ATOM 1461 C CA . GLN A 1 187 ? -10.729 -15.447 4.214 1.00 91.25 187 GLN A CA 1
ATOM 1462 C C . GLN A 1 187 ? -11.261 -14.334 3.293 1.00 91.25 187 GLN A C 1
ATOM 1464 O O . GLN A 1 187 ? -11.981 -14.604 2.326 1.00 91.25 187 GLN A O 1
ATOM 1469 N N . LEU A 1 188 ? -10.867 -13.081 3.550 1.00 90.44 188 LEU A N 1
ATOM 1470 C CA . LEU A 1 188 ? -11.371 -11.910 2.821 1.00 90.44 188 LEU A CA 1
ATOM 1471 C C . LEU A 1 188 ? -11.113 -11.974 1.306 1.00 90.44 188 LEU A C 1
ATOM 1473 O O . LEU A 1 188 ? -11.848 -11.370 0.526 1.00 90.44 188 LEU A O 1
ATOM 1477 N N . GLN A 1 189 ? -10.110 -12.737 0.865 1.00 87.56 189 GLN A N 1
ATOM 1478 C CA . GLN A 1 189 ? -9.809 -12.952 -0.552 1.00 87.56 189 GLN A CA 1
ATOM 1479 C C . GLN A 1 189 ? -10.917 -13.691 -1.324 1.00 87.56 189 GLN A C 1
ATOM 1481 O O . GLN A 1 189 ? -10.972 -13.595 -2.550 1.00 87.56 189 GLN A O 1
ATOM 1486 N N . HIS A 1 190 ? -11.779 -14.441 -0.631 1.00 85.50 190 HIS A N 1
ATOM 1487 C CA . HIS A 1 190 ? -12.897 -15.175 -1.233 1.00 85.50 190 HIS A CA 1
ATOM 1488 C C . HIS A 1 190 ? -14.221 -14.405 -1.159 1.00 85.50 190 HIS A C 1
ATOM 1490 O O . HIS A 1 190 ? -15.210 -14.807 -1.778 1.00 85.50 190 HIS A O 1
ATOM 1496 N N . GLU A 1 191 ? -14.258 -13.307 -0.406 1.00 84.31 191 GLU A N 1
ATOM 1497 C CA . GLU A 1 191 ? -15.448 -12.479 -0.287 1.00 84.31 191 GLU A CA 1
ATOM 1498 C C . GLU A 1 191 ? -15.714 -11.667 -1.563 1.00 84.31 191 GLU A C 1
ATOM 1500 O O . GLU A 1 191 ? -14.907 -11.580 -2.491 1.00 84.31 191 GLU A O 1
ATOM 1505 N N . LYS A 1 192 ? -16.886 -11.031 -1.612 1.00 80.81 192 LYS A N 1
ATOM 1506 C CA . LYS A 1 192 ? -17.229 -10.027 -2.622 1.00 80.81 192 LYS A CA 1
ATOM 1507 C C . LYS A 1 192 ? -17.483 -8.692 -1.935 1.00 80.81 192 LYS A C 1
ATOM 1509 O O . LYS A 1 192 ? -18.007 -8.640 -0.827 1.00 80.81 192 LYS A O 1
ATOM 1514 N N . GLY A 1 193 ? -17.162 -7.598 -2.617 1.00 81.56 193 GLY A N 1
ATOM 1515 C CA . GLY A 1 193 ? -17.400 -6.255 -2.092 1.00 81.56 193 GLY A CA 1
ATOM 1516 C C . GLY A 1 193 ? -16.370 -5.845 -1.038 1.00 81.56 193 GLY A C 1
ATOM 1517 O O . GLY A 1 193 ? -15.174 -5.834 -1.317 1.00 81.56 193 GLY A O 1
ATOM 1518 N N . LYS A 1 194 ? -16.840 -5.452 0.150 1.00 79.44 194 LYS A N 1
ATOM 1519 C CA . LYS A 1 194 ? -16.056 -4.677 1.129 1.00 79.44 194 LYS A CA 1
ATOM 1520 C C . LYS A 1 194 ? -14.850 -5.444 1.684 1.00 79.44 194 LYS A C 1
ATOM 1522 O O . LYS A 1 194 ? -13.749 -4.900 1.675 1.00 79.44 194 LYS A O 1
ATOM 1527 N N . GLY A 1 195 ? -15.028 -6.699 2.103 1.00 82.00 195 GLY A N 1
ATOM 1528 C CA . GLY A 1 195 ? -13.926 -7.508 2.636 1.00 82.00 195 GLY A CA 1
ATOM 1529 C C . GLY A 1 195 ? -12.839 -7.777 1.598 1.00 82.00 195 GLY A C 1
ATOM 1530 O O . GLY A 1 195 ? -11.659 -7.556 1.867 1.00 82.00 195 GLY A O 1
ATOM 1531 N N . ALA A 1 196 ? -13.234 -8.107 0.365 1.00 85.94 196 ALA A N 1
ATOM 1532 C CA . ALA A 1 196 ? -12.295 -8.268 -0.743 1.00 85.94 196 ALA A CA 1
ATOM 1533 C C . ALA A 1 196 ? -11.479 -6.992 -0.996 1.00 85.94 196 ALA A C 1
ATOM 1535 O O . ALA A 1 196 ? -10.265 -7.063 -1.170 1.00 85.94 196 ALA A O 1
ATOM 1536 N N . ASN A 1 197 ? -12.106 -5.812 -0.966 1.00 87.50 197 ASN A N 1
ATOM 1537 C CA . ASN A 1 197 ? -11.383 -4.553 -1.156 1.00 87.50 197 ASN A CA 1
ATOM 1538 C C . ASN A 1 197 ? -10.320 -4.318 -0.071 1.00 87.50 197 ASN A C 1
ATOM 1540 O O . ASN A 1 197 ? -9.223 -3.864 -0.390 1.00 87.50 197 ASN A O 1
ATOM 1544 N N . ILE A 1 198 ? -10.605 -4.671 1.185 1.00 90.81 198 ILE A N 1
ATOM 1545 C CA . ILE A 1 198 ? -9.641 -4.563 2.290 1.00 90.81 198 ILE A CA 1
ATOM 1546 C C . ILE A 1 198 ? -8.466 -5.527 2.086 1.00 90.81 198 ILE A C 1
ATOM 1548 O O . ILE A 1 198 ? -7.314 -5.132 2.266 1.00 90.81 198 ILE A O 1
ATOM 1552 N N . TYR A 1 199 ? -8.721 -6.757 1.634 1.00 91.75 199 TYR A N 1
ATOM 1553 C CA . TYR A 1 199 ? -7.645 -7.677 1.254 1.00 91.75 199 TYR A CA 1
ATOM 1554 C C . TYR A 1 199 ? -6.751 -7.071 0.159 1.00 91.75 199 TYR A C 1
ATOM 1556 O O . TYR A 1 199 ? -5.526 -7.093 0.262 1.00 91.75 199 TYR A O 1
ATOM 1564 N N . TRP A 1 200 ? -7.356 -6.460 -0.862 1.00 90.50 200 TRP A N 1
ATOM 1565 C CA . TRP A 1 200 ? -6.644 -5.828 -1.976 1.00 90.50 200 TRP A CA 1
ATOM 1566 C C . TRP A 1 200 ? -5.854 -4.574 -1.583 1.00 90.50 200 TRP A C 1
ATOM 1568 O O . TRP A 1 200 ? -4.773 -4.339 -2.125 1.00 90.50 200 TRP A O 1
ATOM 1578 N N . LEU A 1 201 ? -6.336 -3.807 -0.605 1.00 92.12 201 LEU A N 1
ATOM 1579 C CA . LEU A 1 201 ? -5.575 -2.723 0.016 1.00 92.12 201 LEU A CA 1
ATOM 1580 C C . LEU A 1 201 ? -4.283 -3.249 0.647 1.00 92.12 201 LEU A C 1
ATOM 1582 O O . LEU A 1 201 ? -3.191 -2.765 0.336 1.00 92.12 201 LEU A O 1
ATOM 1586 N N . LEU A 1 202 ? -4.414 -4.266 1.501 1.00 94.56 202 LEU A N 1
ATOM 1587 C CA . LEU A 1 202 ? -3.286 -4.887 2.190 1.00 94.56 202 LEU A CA 1
ATOM 1588 C C . LEU A 1 202 ? -2.314 -5.536 1.198 1.00 94.56 202 LEU A C 1
ATOM 1590 O O . LEU A 1 202 ? -1.105 -5.397 1.351 1.00 94.56 202 LEU A O 1
ATOM 1594 N N . PHE A 1 203 ? -2.828 -6.163 0.139 1.00 93.56 203 PHE A N 1
ATOM 1595 C CA . PHE A 1 203 ? -2.037 -6.757 -0.940 1.00 93.56 203 PHE A CA 1
ATOM 1596 C C . PHE A 1 203 ? -1.096 -5.746 -1.609 1.00 93.56 203 PHE A C 1
ATOM 1598 O O . PHE A 1 203 ? 0.078 -6.050 -1.845 1.00 93.56 203 PHE A O 1
ATOM 1605 N N . VAL A 1 204 ? -1.601 -4.545 -1.915 1.00 93.38 204 VAL A N 1
ATOM 1606 C CA . VAL A 1 204 ? -0.810 -3.464 -2.522 1.00 93.38 204 VAL A CA 1
ATOM 1607 C C . VAL A 1 204 ? 0.187 -2.895 -1.510 1.00 93.38 204 VAL A C 1
ATOM 1609 O O . VAL A 1 204 ? 1.373 -2.771 -1.823 1.00 93.38 204 VAL A O 1
ATOM 1612 N N . LYS A 1 205 ? -0.258 -2.593 -0.282 1.00 93.00 205 LYS A N 1
ATOM 1613 C CA . LYS A 1 205 ? 0.604 -2.031 0.774 1.00 93.00 205 LYS A CA 1
ATOM 1614 C C . LYS A 1 205 ? 1.740 -2.974 1.177 1.00 93.00 205 LYS A C 1
ATOM 1616 O O . LYS A 1 205 ? 2.864 -2.506 1.368 1.00 93.00 205 LYS A O 1
ATOM 1621 N N . GLU A 1 206 ? 1.489 -4.283 1.235 1.00 94.56 206 GLU A N 1
ATOM 1622 C CA . GLU A 1 206 ? 2.509 -5.300 1.508 1.00 94.56 206 GLU A CA 1
ATOM 1623 C C . GLU A 1 206 ? 3.618 -5.278 0.456 1.00 94.56 206 GLU A C 1
ATOM 1625 O O . GLU A 1 206 ? 4.791 -5.282 0.811 1.00 94.56 206 GLU A O 1
ATOM 1630 N N . ARG A 1 207 ? 3.277 -5.185 -0.832 1.00 94.69 207 ARG A N 1
ATOM 1631 C CA . ARG A 1 207 ? 4.270 -5.167 -1.919 1.00 94.69 207 ARG A CA 1
ATOM 1632 C C . ARG A 1 207 ? 5.069 -3.876 -1.972 1.00 94.69 207 ARG A C 1
ATOM 1634 O O . ARG A 1 207 ? 6.278 -3.927 -2.180 1.00 94.69 207 ARG A O 1
ATOM 1641 N N . ILE A 1 208 ? 4.423 -2.734 -1.733 1.00 93.81 208 ILE A N 1
ATOM 1642 C CA . ILE A 1 208 ? 5.124 -1.449 -1.595 1.00 93.81 208 ILE A CA 1
ATOM 1643 C C . ILE A 1 208 ? 6.173 -1.551 -0.481 1.00 93.81 208 ILE A C 1
ATOM 1645 O O . ILE A 1 208 ? 7.338 -1.210 -0.694 1.00 93.81 208 ILE A O 1
ATOM 1649 N N . ASN A 1 209 ? 5.778 -2.069 0.684 1.00 92.50 209 ASN A N 1
ATOM 1650 C CA . ASN A 1 209 ? 6.684 -2.274 1.812 1.00 92.50 209 ASN A CA 1
ATOM 1651 C C . ASN A 1 209 ? 7.767 -3.317 1.507 1.00 92.50 209 ASN A C 1
ATOM 1653 O O . ASN A 1 209 ? 8.938 -3.089 1.811 1.00 92.50 209 ASN A O 1
ATOM 1657 N N . GLY A 1 210 ? 7.399 -4.423 0.860 1.00 93.75 210 GLY A N 1
ATOM 1658 C CA . GLY A 1 210 ? 8.303 -5.480 0.419 1.00 93.75 210 GLY A CA 1
ATOM 1659 C C . GLY A 1 210 ? 9.447 -4.930 -0.420 1.00 93.75 210 GLY A C 1
ATOM 1660 O O . GLY A 1 210 ? 10.610 -5.150 -0.085 1.00 93.75 210 GLY A O 1
ATOM 1661 N N . ILE A 1 211 ? 9.123 -4.143 -1.448 1.00 95.50 211 ILE A N 1
ATOM 1662 C CA . ILE A 1 211 ? 10.109 -3.507 -2.326 1.00 95.50 211 ILE A CA 1
ATOM 1663 C C . ILE A 1 211 ? 10.951 -2.488 -1.546 1.00 95.50 211 ILE A C 1
ATOM 1665 O O . ILE A 1 211 ? 12.174 -2.599 -1.511 1.00 95.50 211 ILE A O 1
ATOM 1669 N N . ARG A 1 212 ? 10.325 -1.510 -0.876 1.00 92.62 212 ARG A N 1
ATOM 1670 C CA . ARG A 1 212 ? 11.054 -0.396 -0.234 1.00 92.62 212 ARG A CA 1
ATOM 1671 C C . ARG A 1 212 ? 11.933 -0.825 0.939 1.00 92.62 212 ARG A C 1
ATOM 1673 O O . ARG A 1 212 ? 12.885 -0.125 1.272 1.00 92.62 212 ARG A O 1
ATOM 1680 N N . LYS A 1 213 ? 11.577 -1.914 1.624 1.00 91.19 213 LYS A N 1
ATOM 1681 C CA . LYS A 1 213 ? 12.212 -2.342 2.883 1.00 91.19 213 LYS A CA 1
ATOM 1682 C C . LYS A 1 213 ? 12.854 -3.728 2.797 1.00 91.19 213 LYS A C 1
ATOM 1684 O O . LYS A 1 213 ? 13.264 -4.247 3.833 1.00 91.19 213 LYS A O 1
ATOM 1689 N N . HIS A 1 214 ? 12.927 -4.320 1.604 1.00 92.50 214 HIS A N 1
ATOM 1690 C CA . HIS A 1 214 ? 13.426 -5.682 1.377 1.00 92.50 214 HIS A CA 1
ATOM 1691 C C . HIS A 1 214 ? 12.766 -6.722 2.301 1.00 92.50 214 HIS A C 1
ATOM 1693 O O . HIS A 1 214 ? 13.428 -7.528 2.959 1.00 92.50 214 HIS A O 1
ATOM 1699 N N . ARG A 1 215 ? 11.432 -6.664 2.412 1.00 91.31 215 ARG A N 1
ATOM 1700 C CA . ARG A 1 215 ? 10.636 -7.592 3.234 1.00 91.31 215 ARG A CA 1
ATOM 1701 C C . ARG A 1 215 ? 10.008 -8.687 2.362 1.00 91.31 215 ARG A C 1
ATOM 1703 O O . ARG A 1 215 ? 9.746 -8.442 1.185 1.00 91.31 215 ARG A O 1
ATOM 1710 N N . PRO A 1 216 ? 9.780 -9.900 2.895 1.00 90.44 216 PRO A N 1
ATOM 1711 C CA . PRO A 1 216 ? 9.043 -10.934 2.174 1.00 90.44 216 PRO A CA 1
ATOM 1712 C C . PRO A 1 216 ? 7.567 -10.547 2.028 1.00 90.44 216 PRO A C 1
ATOM 1714 O O . PRO A 1 216 ? 7.032 -9.809 2.850 1.00 90.44 216 PRO A O 1
ATOM 1717 N N . ILE A 1 217 ? 6.913 -11.083 1.000 1.00 92.56 217 ILE A N 1
ATOM 1718 C CA . ILE A 1 217 ? 5.466 -10.946 0.787 1.00 92.56 217 ILE A CA 1
ATOM 1719 C C . ILE A 1 217 ? 4.752 -12.234 1.208 1.00 92.56 217 ILE A C 1
ATOM 1721 O O . ILE A 1 217 ? 5.326 -13.320 1.108 1.00 92.56 217 ILE A O 1
ATOM 1725 N N . THR A 1 218 ? 3.511 -12.117 1.676 1.00 91.56 218 THR A N 1
ATOM 1726 C CA . THR A 1 218 ? 2.726 -13.234 2.225 1.00 91.56 218 THR A CA 1
ATOM 1727 C C . THR A 1 218 ? 1.329 -13.353 1.626 1.00 91.56 218 THR A C 1
ATOM 1729 O O . THR A 1 218 ? 0.714 -14.414 1.734 1.00 91.56 218 THR A O 1
ATOM 1732 N N . LEU A 1 219 ? 0.823 -12.307 0.963 1.00 90.88 219 LEU A N 1
ATOM 1733 C CA . LEU A 1 219 ? -0.475 -12.331 0.295 1.00 90.88 219 LEU A CA 1
ATOM 1734 C C . LEU A 1 219 ? -0.358 -12.777 -1.170 1.00 90.88 219 LEU A C 1
ATOM 1736 O O . LEU A 1 219 ? 0.420 -12.228 -1.963 1.00 90.88 219 LEU A O 1
ATOM 1740 N N . PHE A 1 220 ? -1.202 -13.744 -1.541 1.00 82.69 220 PHE A N 1
ATOM 1741 C CA . PHE A 1 220 ? -1.221 -14.393 -2.854 1.00 82.69 220 PHE A CA 1
ATOM 1742 C C . PHE A 1 220 ? -2.565 -14.206 -3.576 1.00 82.69 220 PHE A C 1
ATOM 1744 O O . PHE A 1 220 ? -3.554 -13.789 -2.972 1.00 82.69 220 PHE A O 1
ATOM 1751 N N . HIS A 1 221 ? -2.573 -14.602 -4.855 1.00 68.00 221 HIS A N 1
ATOM 1752 C CA . HIS A 1 221 ? -3.711 -14.668 -5.780 1.00 68.00 221 HIS A CA 1
ATOM 1753 C C . HIS A 1 221 ? -4.237 -13.324 -6.293 1.00 68.00 221 HIS A C 1
ATOM 1755 O O . HIS A 1 221 ? -4.512 -12.405 -5.533 1.00 68.00 221 HIS A O 1
ATOM 1761 N N . LEU A 1 222 ? -4.425 -13.242 -7.612 1.00 66.88 222 LEU A N 1
ATOM 1762 C CA . LEU A 1 222 ? -5.147 -12.158 -8.273 1.00 66.88 222 LEU A CA 1
ATOM 1763 C C . LEU A 1 222 ? -6.580 -12.607 -8.588 1.00 66.88 222 LEU A C 1
ATOM 1765 O O . LEU A 1 222 ? -6.774 -13.768 -8.960 1.00 66.88 222 LEU A O 1
ATOM 1769 N N . PRO A 1 223 ? -7.581 -11.714 -8.504 1.00 61.59 223 PRO A N 1
ATOM 1770 C CA . PRO A 1 223 ? -8.918 -12.005 -9.007 1.00 61.59 223 PRO A CA 1
ATOM 1771 C C . PRO A 1 223 ? -8.886 -12.404 -10.487 1.00 61.59 223 PRO A C 1
ATOM 1773 O O . PRO A 1 223 ? -8.155 -11.826 -11.282 1.00 61.59 223 PRO A O 1
ATOM 1776 N N . GLN A 1 224 ? -9.695 -13.386 -10.884 1.00 54.44 224 GLN A N 1
ATOM 1777 C CA . GLN A 1 224 ? -9.707 -13.889 -12.267 1.00 54.44 224 GLN A CA 1
ATOM 1778 C C . GLN A 1 224 ? -10.454 -12.975 -13.254 1.00 54.44 224 GLN A C 1
ATOM 1780 O O . GLN A 1 224 ? -10.283 -13.106 -14.463 1.00 54.44 224 GLN A O 1
ATOM 1785 N N . SER A 1 225 ? -11.277 -12.038 -12.773 1.00 50.16 225 SER A N 1
ATOM 1786 C CA . SER A 1 225 ? -12.075 -11.153 -13.627 1.00 50.16 225 SER A CA 1
ATOM 1787 C C . SER A 1 225 ? -11.995 -9.709 -13.158 1.00 50.16 225 SER A C 1
ATOM 1789 O O . SER A 1 225 ? -12.245 -9.417 -11.988 1.00 50.16 225 SER A O 1
ATOM 1791 N N . PHE A 1 226 ? -11.706 -8.799 -14.085 1.00 48.62 226 PHE A N 1
ATOM 1792 C CA . PHE A 1 226 ? -11.447 -7.401 -13.770 1.00 48.62 226 PHE A CA 1
ATOM 1793 C C . PHE A 1 226 ? -12.119 -6.455 -14.768 1.00 48.62 226 PHE A C 1
ATOM 1795 O O . PHE A 1 226 ? -11.874 -6.549 -15.969 1.00 48.62 226 PHE A O 1
ATOM 1802 N N . ASN A 1 227 ? -12.910 -5.507 -14.254 1.00 49.31 227 ASN A N 1
ATOM 1803 C CA . ASN A 1 227 ? -13.347 -4.319 -14.994 1.00 49.31 227 ASN A CA 1
ATOM 1804 C C . ASN A 1 227 ? -12.223 -3.244 -15.042 1.00 49.31 227 ASN A C 1
ATOM 1806 O O . ASN A 1 227 ? -11.086 -3.506 -14.656 1.00 49.31 227 ASN A O 1
ATOM 1810 N N . ALA A 1 228 ? -12.486 -2.047 -15.578 1.00 55.91 228 ALA A N 1
ATOM 1811 C CA . ALA A 1 228 ? -11.470 -1.012 -15.837 1.00 55.91 228 ALA A CA 1
ATOM 1812 C C . ALA A 1 228 ? -11.392 0.100 -14.760 1.00 55.91 228 ALA A C 1
ATOM 1814 O O . ALA A 1 228 ? -11.243 1.278 -15.096 1.00 55.91 228 ALA A O 1
ATOM 1815 N N . SER A 1 229 ? -11.519 -0.227 -13.470 1.00 76.50 229 SER A N 1
ATOM 1816 C CA . SER A 1 229 ? -11.467 0.762 -12.372 1.00 76.50 229 SER A CA 1
ATOM 1817 C C . SER A 1 229 ? -10.037 1.053 -11.865 1.00 76.50 229 SER A C 1
ATOM 1819 O O . SER A 1 229 ? -9.099 0.312 -12.168 1.00 76.50 229 SER A O 1
ATOM 1821 N N . PHE A 1 230 ? -9.853 2.146 -11.103 1.00 73.38 230 PHE A N 1
ATOM 1822 C CA . PHE A 1 230 ? -8.574 2.526 -10.461 1.00 73.38 230 PHE A CA 1
ATOM 1823 C C . PHE A 1 230 ? -7.962 1.361 -9.672 1.00 73.38 230 PHE A C 1
ATOM 1825 O O . PHE A 1 230 ? -6.826 0.959 -9.930 1.00 73.38 230 PHE A O 1
ATOM 1832 N N . SER A 1 231 ? -8.756 0.765 -8.777 1.00 77.81 231 SER A N 1
ATOM 1833 C CA . SER A 1 231 ? -8.351 -0.353 -7.925 1.00 77.81 231 SER A CA 1
ATOM 1834 C C . SER A 1 231 ? -7.786 -1.517 -8.732 1.00 77.81 231 SER A C 1
ATOM 1836 O O . SER A 1 231 ? -6.822 -2.151 -8.320 1.00 77.81 231 SER A O 1
ATOM 1838 N N . LEU A 1 232 ? -8.335 -1.771 -9.918 1.00 81.00 232 LEU A N 1
ATOM 1839 C CA . LEU A 1 232 ? -7.916 -2.894 -10.747 1.00 81.00 232 LEU A CA 1
ATOM 1840 C C . LEU A 1 232 ? -6.646 -2.614 -11.535 1.00 81.00 232 LEU A C 1
ATOM 1842 O O . LEU A 1 232 ? -5.832 -3.518 -11.688 1.00 81.00 232 LEU A O 1
ATOM 1846 N N . ARG A 1 233 ? -6.432 -1.375 -11.990 1.00 86.88 233 ARG A N 1
ATOM 1847 C CA . ARG A 1 233 ? -5.143 -0.988 -12.585 1.00 86.88 233 ARG A CA 1
ATOM 1848 C C . ARG A 1 233 ? -4.014 -1.117 -11.563 1.00 86.88 233 ARG A C 1
ATOM 1850 O O . ARG A 1 233 ? -2.995 -1.725 -11.873 1.00 86.88 233 ARG A O 1
ATOM 1857 N N . MET A 1 234 ? -4.239 -0.651 -10.331 1.00 88.25 234 MET A N 1
ATOM 1858 C CA . MET A 1 234 ? -3.303 -0.854 -9.219 1.00 88.25 234 MET A CA 1
ATOM 1859 C C . MET A 1 234 ? -3.029 -2.339 -8.970 1.00 88.25 234 MET A C 1
ATOM 1861 O O . MET A 1 234 ? -1.873 -2.759 -8.958 1.00 88.25 234 MET A O 1
ATOM 1865 N N . LEU A 1 235 ? -4.079 -3.151 -8.827 1.00 87.56 235 LEU A N 1
ATOM 1866 C CA . LEU A 1 235 ? -3.930 -4.583 -8.565 1.00 87.56 235 LEU A CA 1
ATOM 1867 C C . LEU A 1 235 ? -3.242 -5.340 -9.693 1.00 87.56 235 LEU A C 1
ATOM 1869 O O . LEU A 1 235 ? -2.473 -6.249 -9.407 1.00 87.56 235 LEU A O 1
ATOM 1873 N N . ARG A 1 236 ? -3.471 -4.970 -10.956 1.00 87.06 236 ARG A N 1
ATOM 1874 C CA . ARG A 1 236 ? -2.756 -5.567 -12.090 1.00 87.06 236 ARG A CA 1
ATOM 1875 C C . ARG A 1 236 ? -1.260 -5.295 -11.991 1.00 87.06 236 ARG A C 1
ATOM 1877 O O . ARG A 1 236 ? -0.493 -6.246 -12.017 1.00 87.06 236 ARG A O 1
ATOM 1884 N N . MET A 1 237 ? -0.849 -4.039 -11.793 1.00 92.19 237 MET A N 1
ATOM 1885 C CA . MET A 1 237 ? 0.575 -3.688 -11.676 1.00 92.19 237 MET A CA 1
ATOM 1886 C C . MET A 1 237 ? 1.258 -4.432 -10.523 1.00 92.19 237 MET A C 1
ATOM 1888 O O . MET A 1 237 ? 2.273 -5.096 -10.720 1.00 92.19 237 MET A O 1
ATOM 1892 N N . TYR A 1 238 ? 0.670 -4.377 -9.326 1.00 93.31 238 TYR A N 1
ATOM 1893 C CA . TYR A 1 238 ? 1.226 -5.047 -8.147 1.00 93.31 238 TYR A CA 1
ATOM 1894 C C . TYR A 1 238 ? 1.071 -6.569 -8.192 1.00 93.31 238 TYR A C 1
ATOM 1896 O O . TYR A 1 238 ? 1.829 -7.290 -7.552 1.00 93.31 238 TYR A O 1
ATOM 1904 N N . GLY A 1 239 ? 0.134 -7.078 -8.983 1.00 91.00 239 GLY A N 1
ATOM 1905 C CA . GLY A 1 239 ? -0.085 -8.500 -9.190 1.00 91.00 239 GLY A CA 1
ATOM 1906 C C . GLY A 1 239 ? 1.105 -9.243 -9.777 1.00 91.00 239 GLY A C 1
ATOM 1907 O O . GLY A 1 239 ? 1.314 -10.406 -9.446 1.00 91.00 239 GLY A O 1
ATOM 1908 N N . HIS A 1 240 ? 1.904 -8.555 -10.590 1.00 90.75 240 HIS A N 1
ATOM 1909 C CA . HIS A 1 240 ? 3.126 -9.104 -11.172 1.00 90.75 240 HIS A CA 1
ATOM 1910 C C . HIS A 1 240 ? 4.357 -8.946 -10.268 1.00 90.75 240 HIS A C 1
ATOM 1912 O O . HIS A 1 240 ? 5.441 -9.409 -10.608 1.00 90.75 240 HIS A O 1
ATOM 1918 N N . ILE A 1 241 ? 4.201 -8.323 -9.098 1.00 93.31 241 ILE A N 1
ATOM 1919 C CA . ILE A 1 241 ? 5.210 -8.337 -8.040 1.00 93.31 241 ILE A CA 1
ATOM 1920 C C . ILE A 1 241 ? 4.932 -9.568 -7.177 1.00 93.31 241 ILE A C 1
ATOM 1922 O O . ILE A 1 241 ? 4.197 -9.521 -6.186 1.00 93.31 241 ILE A O 1
ATOM 1926 N N . ASP A 1 242 ? 5.452 -10.704 -7.625 1.00 91.00 242 ASP A N 1
ATOM 1927 C CA . ASP A 1 242 ? 5.265 -12.009 -7.005 1.00 91.00 242 ASP A CA 1
ATOM 1928 C C . ASP A 1 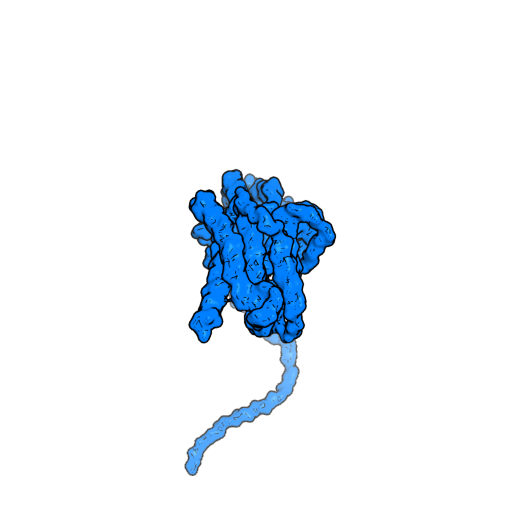242 ? 6.502 -12.458 -6.206 1.00 91.00 242 ASP A C 1
ATOM 1930 O O . ASP A 1 242 ? 7.452 -11.705 -5.980 1.00 91.00 242 ASP A O 1
ATOM 1934 N N . HIS A 1 243 ? 6.481 -13.704 -5.736 1.00 90.19 243 HIS A N 1
ATOM 1935 C CA . HIS A 1 243 ? 7.583 -14.280 -4.971 1.00 90.19 243 HIS A CA 1
ATOM 1936 C C . HIS A 1 243 ? 8.869 -14.432 -5.799 1.00 90.19 243 HIS A C 1
ATOM 1938 O O . HIS A 1 243 ? 9.945 -14.374 -5.214 1.00 90.19 243 HIS A O 1
ATOM 1944 N N . ILE A 1 244 ? 8.773 -14.574 -7.127 1.00 90.06 244 ILE A N 1
ATOM 1945 C CA . ILE A 1 244 ? 9.925 -14.672 -8.033 1.00 90.06 244 ILE A CA 1
ATOM 1946 C C . ILE A 1 244 ? 10.591 -13.300 -8.143 1.00 90.06 244 ILE A C 1
ATOM 1948 O O . ILE A 1 244 ? 11.806 -13.172 -7.987 1.00 90.06 244 ILE A O 1
ATOM 1952 N N . PHE A 1 245 ? 9.801 -12.239 -8.339 1.00 93.06 245 PHE A N 1
ATOM 1953 C CA . PHE A 1 245 ? 10.317 -10.872 -8.275 1.00 93.06 245 PHE A CA 1
ATOM 1954 C C . PHE A 1 245 ? 10.964 -10.595 -6.911 1.00 93.06 245 PHE A C 1
ATOM 1956 O O . PHE A 1 245 ? 12.100 -10.123 -6.845 1.00 93.06 245 PHE A O 1
ATOM 1963 N N . MET A 1 246 ? 10.264 -10.913 -5.818 1.00 93.19 246 MET A N 1
ATOM 1964 C CA . MET A 1 246 ? 10.737 -10.616 -4.466 1.00 93.19 246 MET A CA 1
ATOM 1965 C C . MET A 1 246 ? 11.959 -11.446 -4.060 1.00 93.19 246 MET A C 1
ATOM 1967 O O . MET A 1 246 ? 12.825 -10.921 -3.360 1.00 93.19 246 MET A O 1
ATOM 1971 N N . SER A 1 247 ? 12.089 -12.699 -4.507 1.00 90.88 247 SER A N 1
ATOM 19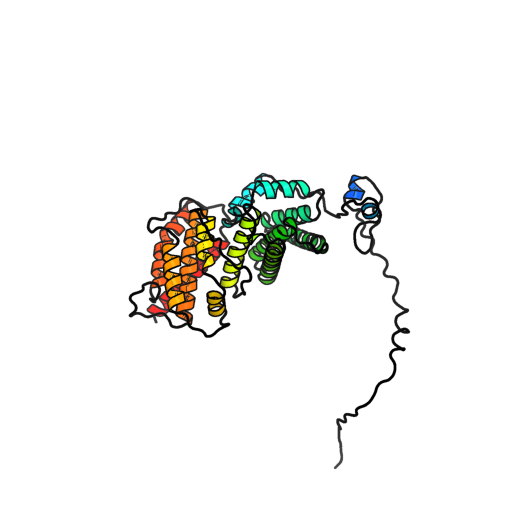72 C CA . SER A 1 247 ? 13.293 -13.504 -4.262 1.00 90.88 247 SER A CA 1
ATOM 1973 C C . SER A 1 247 ? 14.501 -12.916 -4.987 1.00 90.88 247 SER A C 1
ATOM 1975 O O . SER A 1 247 ? 15.593 -12.840 -4.411 1.00 90.88 247 SER A O 1
ATOM 1977 N N . MET A 1 248 ? 14.297 -12.410 -6.210 1.00 91.31 248 MET A N 1
ATOM 1978 C CA . MET A 1 248 ? 15.344 -11.717 -6.949 1.00 91.31 248 MET A CA 1
ATOM 1979 C C . MET A 1 248 ? 15.743 -10.392 -6.293 1.00 91.31 248 MET A C 1
ATOM 1981 O O . MET A 1 248 ? 16.941 -10.115 -6.175 1.00 91.31 248 MET A O 1
ATOM 1985 N N . TRP A 1 249 ? 14.753 -9.605 -5.862 1.00 93.38 249 TRP A N 1
ATOM 1986 C CA . TRP A 1 249 ? 14.917 -8.300 -5.217 1.00 93.38 249 TRP A CA 1
ATOM 1987 C C . TRP A 1 249 ? 15.590 -8.386 -3.842 1.00 93.38 249 TRP A C 1
ATOM 1989 O O . TRP A 1 249 ? 16.422 -7.551 -3.501 1.00 93.38 249 TRP A O 1
ATOM 1999 N N . ASN A 1 250 ? 15.269 -9.417 -3.059 1.00 92.06 250 ASN A N 1
ATOM 2000 C CA . ASN A 1 250 ? 15.822 -9.632 -1.719 1.00 92.06 250 ASN A CA 1
ATOM 2001 C C . ASN A 1 250 ? 17.126 -10.445 -1.720 1.00 92.06 250 ASN A C 1
ATOM 2003 O O . ASN A 1 250 ? 17.596 -10.834 -0.654 1.00 92.06 250 ASN A O 1
ATOM 2007 N N . HIS A 1 251 ? 17.706 -10.723 -2.894 1.00 87.06 251 HIS A N 1
ATOM 2008 C CA . HIS A 1 251 ? 18.922 -11.534 -3.044 1.00 87.06 251 HIS A CA 1
ATOM 2009 C C . HIS A 1 251 ? 18.817 -12.944 -2.420 1.00 87.06 251 HIS A C 1
ATOM 2011 O O . HIS A 1 251 ? 19.823 -13.511 -2.000 1.00 87.06 251 HIS A O 1
ATOM 2017 N N . ALA A 1 252 ? 17.608 -13.513 -2.360 1.00 77.88 252 ALA A N 1
ATOM 2018 C CA . ALA A 1 252 ? 17.346 -14.803 -1.720 1.00 77.88 252 ALA A CA 1
ATOM 2019 C C . ALA A 1 252 ? 17.636 -16.007 -2.639 1.00 77.88 252 ALA A C 1
ATOM 2021 O O . ALA A 1 252 ? 17.996 -17.072 -2.147 1.00 77.88 252 ALA A O 1
ATOM 2022 N N . GLU A 1 253 ? 17.512 -15.847 -3.964 1.00 69.44 253 GLU A N 1
ATOM 2023 C CA . GLU A 1 253 ? 17.720 -16.927 -4.943 1.00 69.44 253 GLU A CA 1
ATOM 2024 C C . GLU A 1 253 ? 18.524 -16.486 -6.185 1.00 69.44 253 GLU A C 1
ATOM 2026 O O . GLU A 1 253 ? 18.524 -15.313 -6.591 1.00 69.44 253 GLU A O 1
ATOM 2031 N N . SER A 1 254 ? 19.213 -17.462 -6.802 1.00 58.91 254 SER A N 1
ATOM 2032 C CA . SER A 1 254 ? 20.147 -17.288 -7.928 1.00 58.91 254 SER A CA 1
ATOM 2033 C C . SER A 1 254 ? 19.549 -17.533 -9.317 1.00 58.91 254 SER A C 1
ATOM 2035 O O . SER A 1 254 ? 20.234 -17.277 -10.310 1.00 58.91 254 SER A O 1
ATOM 2037 N N . GLN A 1 255 ? 18.302 -18.011 -9.430 1.00 64.38 255 GLN A N 1
ATOM 2038 C CA . GLN A 1 255 ? 17.710 -18.239 -10.750 1.00 64.38 255 GLN A CA 1
ATOM 2039 C C . GLN A 1 255 ? 17.500 -16.902 -11.481 1.00 64.38 255 GLN A C 1
ATOM 2041 O O . GLN A 1 255 ? 16.973 -15.931 -10.938 1.00 64.38 255 GLN A O 1
ATOM 2046 N N . SER A 1 256 ? 18.012 -16.846 -12.710 1.00 64.56 256 SER A N 1
ATOM 2047 C CA . SER A 1 256 ? 18.028 -15.678 -13.591 1.00 64.56 256 SER A CA 1
ATOM 2048 C C . SER A 1 256 ? 16.804 -15.714 -14.505 1.00 64.56 256 SER A C 1
ATOM 2050 O O . SER A 1 256 ? 16.644 -16.647 -15.289 1.00 64.56 256 SER A O 1
ATOM 2052 N N . GLY A 1 257 ? 15.946 -14.697 -14.412 1.00 79.44 257 GLY A N 1
ATOM 2053 C CA . GLY A 1 257 ? 14.740 -14.563 -15.227 1.00 79.44 257 GLY A CA 1
ATOM 2054 C C . GLY A 1 257 ? 14.746 -13.304 -16.091 1.00 79.44 257 GLY A C 1
ATOM 2055 O O . GLY A 1 257 ? 13.836 -12.492 -15.970 1.00 79.44 257 GLY A O 1
ATOM 2056 N N . VAL A 1 258 ? 15.745 -13.099 -16.959 1.00 87.62 258 VAL A N 1
ATOM 2057 C CA . VAL A 1 258 ? 15.786 -11.899 -17.829 1.00 87.62 258 VAL A CA 1
ATOM 2058 C C . VAL A 1 258 ? 14.516 -11.743 -18.678 1.00 87.62 258 VAL A C 1
ATOM 2060 O O . VAL A 1 258 ? 13.969 -10.647 -18.765 1.00 87.62 258 VAL A O 1
ATOM 2063 N N . LEU A 1 259 ? 13.989 -12.845 -19.228 1.00 90.25 259 LEU A N 1
ATOM 2064 C CA . LEU A 1 259 ? 12.734 -12.846 -19.991 1.00 90.25 259 LEU A CA 1
ATOM 2065 C C . LEU A 1 259 ? 11.529 -12.484 -19.116 1.00 90.25 259 LEU A C 1
ATOM 2067 O O . LEU A 1 259 ? 10.648 -11.756 -19.561 1.00 90.25 259 LEU A O 1
ATOM 2071 N N . TYR A 1 260 ? 11.522 -12.944 -17.864 1.00 91.94 260 TYR A N 1
ATOM 2072 C CA . TYR A 1 260 ? 10.495 -12.588 -16.889 1.00 91.94 260 TYR A CA 1
ATOM 2073 C C . TYR A 1 260 ? 10.509 -11.080 -16.601 1.00 91.94 260 TYR A C 1
ATOM 2075 O O . TYR A 1 260 ? 9.469 -10.430 -16.662 1.00 91.94 260 TYR A O 1
ATOM 2083 N N . LEU A 1 261 ? 11.689 -10.496 -16.362 1.00 92.81 261 LEU A N 1
ATOM 2084 C CA . LEU A 1 261 ? 11.819 -9.057 -16.112 1.00 92.81 261 LEU A CA 1
ATOM 2085 C C . LEU A 1 261 ? 11.494 -8.217 -17.355 1.00 92.81 261 LEU A C 1
ATOM 2087 O O . LEU A 1 261 ? 10.918 -7.138 -17.226 1.00 92.81 261 LEU A O 1
ATOM 2091 N N . LEU A 1 262 ? 11.810 -8.712 -18.555 1.00 92.25 262 LEU A N 1
ATOM 2092 C CA . LEU A 1 262 ? 11.413 -8.072 -19.810 1.00 92.25 262 LEU A CA 1
ATOM 2093 C C . LEU A 1 262 ? 9.893 -8.056 -19.970 1.00 92.25 262 LEU A C 1
ATOM 2095 O O . LEU A 1 262 ? 9.314 -7.008 -20.246 1.00 92.25 262 LEU A O 1
ATOM 2099 N N . GLN A 1 263 ? 9.244 -9.195 -19.739 1.00 92.69 263 GLN A N 1
ATOM 2100 C CA . GLN A 1 263 ? 7.791 -9.292 -19.782 1.00 92.69 263 GLN A CA 1
ATOM 2101 C C . GLN A 1 263 ? 7.135 -8.388 -18.731 1.00 92.69 263 GLN A C 1
ATOM 2103 O O . GLN A 1 263 ? 6.153 -7.714 -19.036 1.00 92.69 263 GLN A O 1
ATOM 2108 N N . LEU A 1 264 ? 7.696 -8.320 -17.520 1.00 93.94 264 LEU A N 1
ATOM 2109 C CA . LEU A 1 264 ? 7.228 -7.410 -16.477 1.00 93.94 264 LEU A CA 1
ATOM 2110 C C . LEU A 1 264 ? 7.316 -5.944 -16.926 1.00 93.94 264 LEU A C 1
ATOM 2112 O O . LEU A 1 264 ? 6.355 -5.203 -16.747 1.00 93.94 264 LEU A O 1
ATOM 2116 N N . GLN A 1 265 ? 8.418 -5.530 -17.559 1.00 95.00 265 GLN A N 1
ATOM 2117 C CA . GLN A 1 265 ? 8.541 -4.171 -18.097 1.00 95.00 265 GLN A CA 1
ATOM 2118 C C . GLN A 1 265 ? 7.480 -3.862 -19.160 1.00 95.00 265 GLN A C 1
ATOM 2120 O O . GLN A 1 265 ? 6.887 -2.789 -19.114 1.00 95.00 265 GLN A O 1
ATOM 2125 N N . VAL A 1 266 ? 7.195 -4.799 -20.072 1.00 93.31 266 VAL A N 1
ATOM 2126 C CA . VAL A 1 266 ? 6.127 -4.638 -21.078 1.00 93.31 266 VAL A CA 1
ATOM 2127 C C . VAL A 1 266 ? 4.769 -4.450 -20.402 1.00 93.31 266 VAL A C 1
ATOM 2129 O O . VAL A 1 266 ? 4.060 -3.491 -20.693 1.00 93.31 266 VAL A O 1
ATOM 2132 N N . ILE A 1 267 ? 4.439 -5.306 -19.433 1.00 92.50 267 ILE A N 1
ATOM 2133 C CA . ILE A 1 267 ? 3.174 -5.219 -18.696 1.00 92.50 267 ILE A CA 1
ATOM 2134 C C . ILE A 1 267 ? 3.039 -3.878 -17.962 1.00 92.50 267 ILE A C 1
ATOM 2136 O O . ILE A 1 267 ? 1.959 -3.288 -17.947 1.00 92.50 267 ILE A O 1
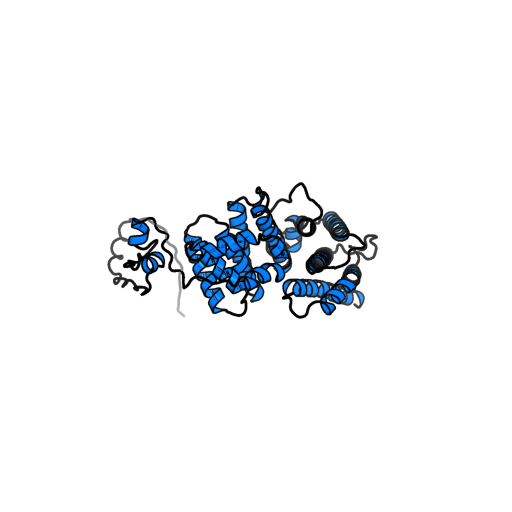ATOM 2140 N N . LEU A 1 268 ? 4.119 -3.392 -17.345 1.00 94.56 268 LEU A N 1
ATOM 2141 C CA . LEU A 1 268 ? 4.115 -2.108 -16.647 1.00 94.56 268 LEU A CA 1
ATOM 2142 C C . LEU A 1 268 ? 3.998 -0.928 -17.621 1.00 94.56 268 LEU A C 1
ATOM 2144 O O . LEU A 1 268 ? 3.257 0.009 -17.330 1.00 94.56 268 LEU A O 1
ATOM 2148 N N . CYS A 1 269 ? 4.660 -0.974 -18.782 1.00 92.12 269 CYS A N 1
ATOM 2149 C CA . CYS A 1 269 ? 4.484 0.020 -19.845 1.00 92.12 269 CYS A CA 1
ATOM 2150 C C . CYS A 1 269 ? 3.019 0.116 -20.289 1.00 92.12 269 CYS A C 1
ATOM 2152 O O . CYS A 1 269 ? 2.471 1.219 -20.341 1.00 92.12 269 CYS A O 1
ATOM 2154 N N . ASP A 1 270 ? 2.382 -1.034 -20.513 1.00 91.31 270 ASP A N 1
ATOM 2155 C CA . ASP A 1 270 ? 1.009 -1.148 -21.016 1.00 91.31 270 ASP A CA 1
ATOM 2156 C C . ASP A 1 270 ? -0.063 -0.997 -19.916 1.00 91.31 270 ASP A C 1
ATOM 2158 O O . ASP A 1 270 ? -1.266 -1.059 -20.187 1.00 91.31 270 ASP A O 1
ATOM 2162 N N . ALA A 1 271 ? 0.340 -0.781 -18.657 1.00 91.12 271 ALA A N 1
ATOM 2163 C CA . ALA A 1 271 ? -0.582 -0.677 -17.524 1.00 91.12 271 ALA A CA 1
ATOM 2164 C C . ALA A 1 271 ? -1.535 0.528 -17.627 1.00 91.12 271 ALA A C 1
ATOM 2166 O O . ALA A 1 271 ? -2.642 0.496 -17.073 1.00 91.12 271 ALA A O 1
ATOM 2167 N N . LEU A 1 272 ? -1.113 1.583 -18.333 1.00 92.00 272 LEU A N 1
ATOM 2168 C CA . LEU A 1 272 ? -1.890 2.791 -18.604 1.00 92.00 272 LEU A CA 1
ATOM 2169 C C . LEU A 1 272 ? -1.888 3.094 -20.114 1.00 92.00 272 LEU A C 1
ATOM 2171 O O . LEU A 1 272 ? -0.864 2.882 -20.759 1.00 92.00 272 LEU A O 1
ATOM 2175 N N . PRO A 1 273 ? -2.995 3.619 -20.680 1.00 90.31 273 PRO A N 1
ATOM 2176 C CA . PRO A 1 273 ? -3.037 4.058 -22.077 1.00 90.31 273 PRO A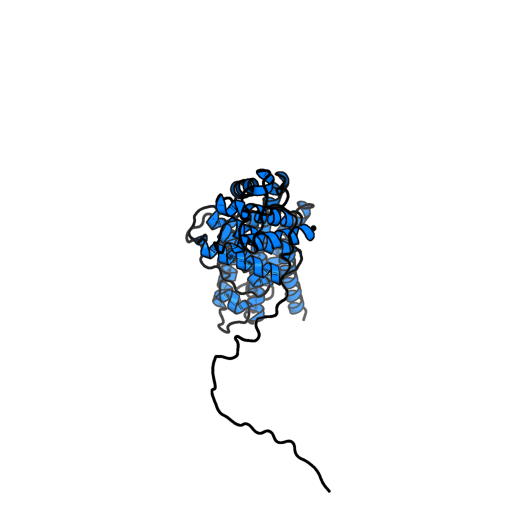 CA 1
ATOM 2177 C C . PRO A 1 273 ? -1.964 5.107 -22.402 1.00 90.31 273 PRO A C 1
ATOM 2179 O O . PRO A 1 273 ? -1.616 5.927 -21.554 1.00 90.31 273 PRO A O 1
ATOM 2182 N N . SER A 1 274 ? -1.489 5.150 -23.647 1.00 86.62 274 SER A N 1
ATOM 2183 C CA . SER A 1 274 ? -0.463 6.112 -24.090 1.00 86.62 274 SER A CA 1
ATOM 2184 C C . SER A 1 274 ? -0.910 7.580 -24.013 1.00 86.62 274 SER A C 1
ATOM 2186 O O . SER A 1 274 ? -0.094 8.489 -23.881 1.00 86.62 274 SER A O 1
ATOM 2188 N N . ASP A 1 275 ? -2.214 7.836 -24.099 1.00 88.12 275 ASP A N 1
ATOM 2189 C CA . ASP A 1 275 ? -2.833 9.156 -23.972 1.00 88.12 275 ASP A CA 1
ATOM 2190 C C . ASP A 1 275 ? -3.310 9.458 -22.540 1.00 88.12 275 ASP A C 1
ATOM 2192 O O . ASP A 1 275 ? -4.026 10.437 -22.318 1.00 88.12 275 ASP A O 1
ATOM 2196 N N . PHE A 1 276 ? -2.905 8.652 -21.549 1.00 90.12 276 PHE A N 1
ATOM 2197 C CA . PHE A 1 276 ? -3.287 8.851 -20.154 1.00 90.12 276 PHE A CA 1
ATOM 2198 C C . PHE A 1 276 ? -2.887 10.253 -19.664 1.00 90.12 276 PHE A C 1
ATOM 2200 O O . PHE A 1 276 ? -1.784 10.749 -19.916 1.00 90.12 276 PHE A O 1
ATOM 2207 N N . ARG A 1 277 ? -3.815 10.924 -18.975 1.00 89.12 277 ARG A N 1
ATOM 2208 C CA . ARG A 1 277 ? -3.621 12.259 -18.395 1.00 89.12 277 ARG A CA 1
ATOM 2209 C C . ARG A 1 277 ? -4.217 12.295 -17.002 1.00 89.12 277 ARG A C 1
ATOM 2211 O O . ARG A 1 277 ? -5.356 11.872 -16.804 1.00 89.12 277 ARG A O 1
ATOM 2218 N N . CYS A 1 278 ? -3.466 12.862 -16.068 1.00 91.06 278 CYS A N 1
ATOM 2219 C CA . CYS A 1 278 ? -3.901 13.010 -14.690 1.00 91.06 278 CYS A CA 1
ATOM 2220 C C . CYS A 1 278 ? -5.028 14.044 -14.589 1.00 91.06 278 CYS A C 1
ATOM 2222 O O . CYS A 1 278 ? -4.847 15.207 -14.947 1.00 91.06 278 CYS A O 1
ATOM 2224 N N . LYS A 1 279 ? -6.202 13.625 -14.106 1.00 88.81 279 LYS A N 1
ATOM 2225 C CA . LYS A 1 279 ? -7.354 14.512 -13.849 1.00 88.81 279 LYS A CA 1
ATOM 2226 C C . LYS A 1 279 ? -7.668 14.612 -12.357 1.00 88.81 279 LYS A C 1
ATOM 2228 O O . LYS A 1 279 ? -8.254 15.600 -11.912 1.00 88.81 279 LYS A O 1
ATOM 2233 N N . SER A 1 280 ? -7.240 13.614 -11.593 1.00 86.06 280 SER A N 1
ATOM 2234 C CA . SER A 1 280 ? -7.449 13.456 -10.158 1.00 86.06 280 SER A CA 1
ATOM 2235 C C . SER A 1 280 ? -6.168 13.000 -9.449 1.00 86.06 280 SER A C 1
ATOM 2237 O O . SER A 1 280 ? -5.219 12.545 -10.084 1.00 86.06 280 SER A O 1
ATOM 2239 N N . LEU A 1 281 ? -6.154 13.064 -8.115 1.00 80.44 281 LEU A N 1
ATOM 2240 C CA . LEU A 1 281 ? -5.069 12.500 -7.301 1.00 80.44 281 LEU A CA 1
ATOM 2241 C C . LEU A 1 281 ? -4.931 10.976 -7.453 1.00 80.44 281 LEU A C 1
ATOM 2243 O O . LEU A 1 281 ? -3.843 10.438 -7.288 1.00 80.44 281 LEU A O 1
ATOM 2247 N N . GLN A 1 282 ? -6.014 10.282 -7.804 1.00 85.31 282 GLN A N 1
ATOM 2248 C CA . GLN A 1 282 ? -5.977 8.852 -8.108 1.00 85.31 282 GLN A CA 1
ATOM 2249 C C . GLN A 1 282 ? -5.224 8.585 -9.411 1.00 85.31 282 GLN A C 1
ATOM 2251 O O . GLN A 1 282 ? -4.415 7.666 -9.480 1.00 85.31 282 GLN A O 1
ATOM 2256 N N . ASP A 1 283 ? -5.431 9.413 -10.434 1.00 89.25 283 ASP A N 1
ATOM 2257 C CA . ASP A 1 283 ? -4.678 9.276 -11.683 1.00 89.25 283 ASP A CA 1
ATOM 2258 C C . ASP A 1 283 ? -3.187 9.550 -11.468 1.00 89.25 283 ASP A C 1
ATOM 2260 O O . ASP A 1 283 ? -2.342 8.839 -12.009 1.00 89.25 283 ASP A O 1
ATOM 2264 N N . VAL A 1 284 ? -2.874 10.546 -10.630 1.00 90.25 284 VAL A N 1
ATOM 2265 C CA . VAL A 1 284 ? -1.502 10.837 -10.198 1.00 90.25 284 VAL A CA 1
ATOM 2266 C C . VAL A 1 284 ? -0.885 9.623 -9.506 1.00 90.25 284 VAL A C 1
ATOM 2268 O O . VAL A 1 284 ? 0.215 9.214 -9.873 1.00 90.25 284 VAL A O 1
ATOM 2271 N N . ASP A 1 285 ? -1.586 9.024 -8.539 1.00 89.12 285 ASP A N 1
ATOM 2272 C CA . ASP A 1 285 ? -1.088 7.847 -7.828 1.00 89.12 285 ASP A CA 1
ATOM 2273 C C . ASP A 1 285 ? -0.869 6.672 -8.792 1.00 89.12 285 ASP A C 1
ATOM 2275 O O . ASP A 1 285 ? 0.207 6.079 -8.779 1.00 89.12 285 ASP A O 1
ATOM 2279 N N . LEU A 1 286 ? -1.807 6.381 -9.704 1.00 92.25 286 LEU A N 1
ATOM 2280 C CA . LEU A 1 286 ? -1.624 5.341 -10.728 1.00 92.25 286 LEU A CA 1
ATOM 2281 C C . LEU A 1 286 ? -0.357 5.555 -11.551 1.00 92.25 286 LEU A C 1
ATOM 2283 O O . LEU A 1 286 ? 0.436 4.626 -11.711 1.00 92.25 286 LEU A O 1
ATOM 2287 N N . HIS A 1 287 ? -0.174 6.769 -12.067 1.00 94.88 287 HIS A N 1
ATOM 2288 C CA . HIS A 1 287 ? 0.949 7.077 -12.939 1.00 94.88 287 HIS A CA 1
ATOM 2289 C C . HIS A 1 287 ? 2.280 6.994 -12.185 1.00 94.88 287 HIS A C 1
ATOM 2291 O O . HIS A 1 287 ? 3.214 6.350 -12.655 1.00 94.88 287 HIS A O 1
ATOM 2297 N N . VAL A 1 288 ? 2.352 7.539 -10.967 1.00 95.00 288 VAL A N 1
ATOM 2298 C CA . VAL A 1 288 ? 3.563 7.436 -10.141 1.00 95.00 288 VAL A CA 1
ATOM 2299 C C . VAL A 1 288 ? 3.860 5.984 -9.768 1.00 95.00 288 VAL A C 1
ATOM 2301 O O . VAL A 1 288 ? 5.017 5.582 -9.829 1.00 95.00 288 VAL A O 1
ATOM 2304 N N . ASN A 1 289 ? 2.856 5.169 -9.426 1.00 95.31 289 ASN A N 1
ATOM 2305 C CA . ASN A 1 289 ? 3.073 3.746 -9.139 1.00 95.31 289 ASN A CA 1
ATOM 2306 C C . ASN A 1 289 ? 3.581 2.986 -10.377 1.00 95.31 289 ASN A C 1
ATOM 2308 O O . ASN A 1 289 ? 4.497 2.179 -10.232 1.00 95.31 289 ASN A O 1
ATOM 2312 N N . LYS A 1 290 ? 3.052 3.272 -11.576 1.00 96.25 290 LYS A N 1
ATOM 2313 C CA . LYS A 1 290 ? 3.559 2.720 -12.844 1.00 96.25 290 LYS A CA 1
ATOM 2314 C C . LYS A 1 290 ? 5.049 3.044 -13.023 1.00 96.25 290 LYS A C 1
ATOM 2316 O O . LYS A 1 290 ? 5.870 2.129 -13.086 1.00 96.25 290 LYS A O 1
ATOM 2321 N N . CYS A 1 291 ? 5.401 4.332 -13.022 1.00 96.94 291 CYS A N 1
ATOM 2322 C CA . CYS A 1 291 ? 6.777 4.801 -13.222 1.00 96.94 291 CYS A CA 1
ATOM 2323 C C . CYS A 1 291 ? 7.739 4.286 -12.142 1.00 96.94 291 CYS A C 1
ATOM 2325 O O . CYS A 1 291 ? 8.886 3.925 -12.424 1.00 96.94 291 CYS A O 1
ATOM 2327 N N . TRP A 1 292 ? 7.268 4.218 -10.895 1.00 97.75 292 TRP A N 1
ATOM 2328 C CA . TRP A 1 292 ? 8.038 3.691 -9.775 1.00 97.75 292 TRP A CA 1
ATOM 2329 C C . TRP A 1 292 ? 8.334 2.202 -9.958 1.00 97.75 292 TRP A C 1
ATOM 2331 O O . TRP A 1 292 ? 9.494 1.808 -9.873 1.00 97.75 292 TRP A O 1
ATOM 2341 N N . LEU A 1 293 ? 7.338 1.378 -10.300 1.00 97.81 293 LEU A N 1
ATOM 2342 C CA . LEU A 1 293 ? 7.546 -0.052 -10.556 1.00 97.81 293 LEU A CA 1
ATOM 2343 C C . LEU A 1 293 ? 8.446 -0.306 -11.775 1.00 97.81 293 LEU A C 1
ATOM 2345 O O . LEU A 1 293 ? 9.290 -1.204 -11.715 1.00 97.81 293 LEU A O 1
ATOM 2349 N N . GLN A 1 294 ? 8.336 0.493 -12.845 1.00 97.44 294 GLN A N 1
ATOM 2350 C CA . GLN A 1 294 ? 9.256 0.423 -13.994 1.00 97.44 294 GLN A CA 1
ATOM 2351 C C . GLN A 1 294 ? 10.699 0.711 -13.560 1.00 97.44 294 GLN A C 1
ATOM 2353 O O . GLN A 1 294 ? 11.617 -0.023 -13.935 1.00 97.44 294 GLN A O 1
ATOM 2358 N N . SER A 1 295 ? 10.889 1.727 -12.711 1.00 97.44 295 SER A N 1
ATOM 2359 C CA . SER A 1 295 ? 12.192 2.104 -12.157 1.00 97.44 295 SER A CA 1
ATOM 2360 C C . SER A 1 295 ? 12.754 1.022 -11.230 1.00 97.44 295 SER A C 1
ATOM 2362 O O . SER A 1 295 ? 13.917 0.655 -11.362 1.00 97.44 295 SER A O 1
ATOM 2364 N N . MET A 1 296 ? 11.949 0.452 -10.326 1.00 96.88 296 MET A N 1
ATOM 2365 C CA . MET A 1 296 ? 12.401 -0.624 -9.429 1.00 96.88 296 MET A CA 1
ATOM 2366 C C . MET A 1 296 ? 12.752 -1.895 -10.211 1.00 96.88 296 MET A C 1
ATOM 2368 O O . MET A 1 296 ? 13.790 -2.508 -9.967 1.00 96.88 296 MET A O 1
ATOM 2372 N N . THR A 1 297 ? 11.945 -2.247 -11.213 1.00 96.19 297 THR A N 1
ATOM 2373 C CA . THR A 1 297 ? 12.232 -3.373 -12.113 1.00 96.19 297 THR A CA 1
ATOM 2374 C C . THR A 1 297 ? 13.520 -3.130 -12.901 1.00 96.19 297 THR A C 1
ATOM 2376 O O . THR A 1 297 ? 14.350 -4.028 -13.019 1.00 96.19 297 THR A O 1
ATOM 2379 N N . TRP A 1 298 ? 13.748 -1.906 -13.382 1.00 96.19 298 TRP A N 1
ATOM 2380 C CA . TRP A 1 298 ? 14.986 -1.552 -14.075 1.00 96.19 298 TRP A CA 1
ATOM 2381 C C . TRP A 1 298 ? 16.208 -1.604 -13.147 1.00 96.19 298 TRP A C 1
ATOM 2383 O O . TRP A 1 298 ? 17.230 -2.175 -13.529 1.00 96.19 298 TRP A O 1
ATOM 2393 N N . LYS A 1 299 ? 16.100 -1.107 -11.902 1.00 94.69 299 LYS A N 1
ATOM 2394 C CA . LYS A 1 299 ? 17.158 -1.246 -10.880 1.00 94.69 299 LYS A CA 1
ATOM 2395 C C . LYS A 1 299 ? 17.515 -2.714 -10.658 1.00 94.69 299 LYS A C 1
ATOM 2397 O O . LYS A 1 299 ? 18.692 -3.053 -10.561 1.00 94.69 299 LYS A O 1
ATOM 2402 N N . LEU A 1 300 ? 16.519 -3.600 -10.631 1.00 93.44 300 LEU A N 1
ATOM 2403 C CA . LEU A 1 300 ? 16.755 -5.036 -10.514 1.00 93.44 300 LEU A CA 1
ATOM 2404 C C . LEU A 1 300 ? 17.494 -5.602 -11.738 1.00 93.44 300 LEU A C 1
ATOM 2406 O O . LEU A 1 300 ? 18.473 -6.329 -11.566 1.00 93.44 300 LEU A O 1
ATOM 2410 N N . CYS A 1 301 ? 17.084 -5.236 -12.958 1.00 92.50 301 CYS A N 1
ATOM 2411 C CA . CYS A 1 301 ? 17.788 -5.618 -14.189 1.00 92.50 301 CYS A CA 1
ATOM 2412 C C . CYS A 1 301 ? 19.249 -5.154 -14.180 1.00 92.50 301 CYS A C 1
ATOM 2414 O O . CYS A 1 301 ? 20.142 -5.921 -14.544 1.00 92.50 301 CYS A O 1
ATOM 2416 N N . ARG A 1 302 ? 19.500 -3.920 -13.725 1.00 91.44 302 ARG A N 1
ATOM 2417 C CA . ARG A 1 302 ? 20.844 -3.352 -13.567 1.00 91.44 302 ARG A CA 1
ATOM 2418 C C . ARG A 1 302 ? 21.688 -4.184 -12.613 1.00 91.44 302 ARG A C 1
ATOM 2420 O O . ARG A 1 302 ? 22.760 -4.637 -12.995 1.00 91.44 302 ARG A O 1
ATOM 2427 N N . ASN A 1 303 ? 21.186 -4.432 -11.405 1.00 90.62 303 ASN A N 1
ATOM 2428 C CA . ASN A 1 303 ? 21.902 -5.182 -10.369 1.00 90.62 303 ASN A CA 1
ATOM 2429 C C . ASN A 1 303 ? 22.222 -6.626 -10.794 1.00 90.62 303 ASN A C 1
ATOM 2431 O O . ASN A 1 303 ? 23.102 -7.265 -10.222 1.00 90.62 303 ASN A O 1
ATOM 2435 N N . ARG A 1 304 ? 21.501 -7.145 -11.794 1.00 89.69 304 ARG A N 1
ATOM 2436 C CA . ARG A 1 304 ? 21.674 -8.481 -12.373 1.00 89.69 304 ARG A CA 1
ATOM 2437 C C . ARG A 1 304 ? 22.450 -8.476 -13.702 1.00 89.69 304 ARG A C 1
ATOM 2439 O O . ARG A 1 304 ? 22.586 -9.532 -14.308 1.00 89.69 304 ARG A O 1
ATOM 2446 N N . ASN A 1 305 ? 22.974 -7.328 -14.145 1.00 89.12 305 ASN A N 1
ATOM 2447 C CA . ASN A 1 305 ? 23.707 -7.149 -15.408 1.00 89.12 305 ASN A CA 1
ATOM 2448 C C . ASN A 1 305 ? 22.907 -7.523 -16.672 1.00 89.12 305 ASN A C 1
ATOM 2450 O O . ASN A 1 305 ? 23.471 -8.000 -17.654 1.00 89.12 305 ASN A O 1
ATOM 2454 N N . PHE A 1 306 ? 21.590 -7.308 -16.669 1.00 89.31 306 PHE A N 1
ATOM 2455 C CA . PHE A 1 306 ? 20.731 -7.571 -17.833 1.00 89.31 306 PHE A CA 1
ATOM 2456 C C . PHE A 1 306 ? 20.581 -6.376 -18.780 1.00 89.31 306 PHE A C 1
ATOM 2458 O O . PHE A 1 306 ? 19.951 -6.492 -19.830 1.00 89.31 306 PHE A O 1
ATOM 2465 N N . ILE A 1 307 ? 21.151 -5.227 -18.419 1.00 89.81 307 ILE A N 1
ATOM 2466 C CA . ILE A 1 307 ? 21.111 -4.017 -19.239 1.00 89.81 307 ILE A CA 1
ATOM 2467 C C . ILE A 1 307 ? 22.171 -4.109 -20.333 1.00 89.81 307 ILE A C 1
ATOM 2469 O O . ILE A 1 307 ? 23.320 -4.456 -20.068 1.00 89.81 307 ILE A O 1
ATOM 2473 N N . SER A 1 308 ? 21.798 -3.749 -21.560 1.00 85.75 308 SER A N 1
ATOM 2474 C CA . SER A 1 308 ? 22.719 -3.705 -22.696 1.00 85.75 308 SER A CA 1
ATOM 2475 C C . SER A 1 308 ? 22.467 -2.481 -23.571 1.00 85.75 308 SER A C 1
ATOM 2477 O O . SER A 1 308 ? 21.325 -2.101 -23.815 1.00 85.75 308 SER A O 1
ATOM 2479 N N . ALA A 1 309 ? 23.533 -1.880 -24.102 1.00 78.69 309 ALA A N 1
ATOM 2480 C CA . ALA A 1 309 ? 23.424 -0.811 -25.096 1.00 78.69 309 ALA A CA 1
ATOM 2481 C C . ALA A 1 309 ? 22.953 -1.326 -26.472 1.00 78.69 309 ALA A C 1
ATOM 2483 O O . ALA A 1 309 ? 22.401 -0.565 -27.262 1.00 78.69 309 ALA A O 1
ATOM 2484 N N . THR A 1 310 ? 23.145 -2.618 -26.760 1.00 79.06 310 THR A N 1
ATOM 2485 C CA . THR A 1 310 ? 22.861 -3.222 -28.074 1.00 79.06 310 THR A CA 1
ATOM 2486 C C . THR A 1 310 ? 21.468 -3.839 -28.182 1.00 79.06 310 THR A C 1
ATOM 2488 O O . THR A 1 310 ? 21.061 -4.248 -29.270 1.00 79.06 310 THR A O 1
ATOM 2491 N N . THR A 1 311 ? 20.713 -3.905 -27.080 1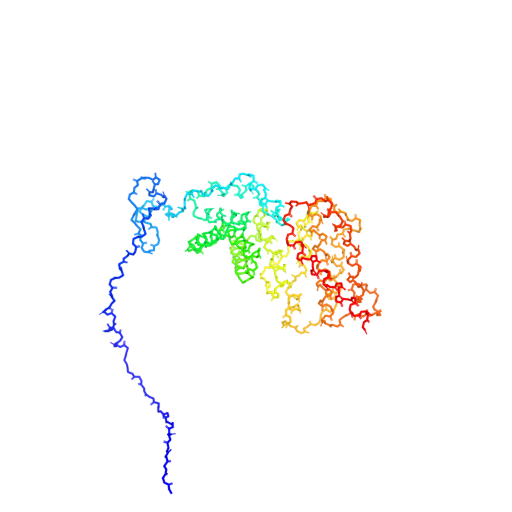.00 83.94 311 THR A N 1
ATOM 2492 C CA . THR A 1 311 ? 19.351 -4.454 -27.100 1.00 83.94 311 THR A CA 1
ATOM 2493 C C . THR A 1 311 ? 18.381 -3.537 -27.848 1.00 83.94 311 THR A C 1
ATOM 2495 O O . THR A 1 311 ? 18.503 -2.307 -27.830 1.00 83.94 311 THR A O 1
ATOM 2498 N N . LYS A 1 312 ? 17.384 -4.130 -28.509 1.00 83.00 312 LYS A N 1
ATOM 2499 C CA . LYS A 1 312 ? 16.286 -3.386 -29.145 1.00 83.00 312 LYS A CA 1
ATOM 2500 C C . LYS A 1 312 ? 15.266 -2.887 -28.120 1.00 83.00 312 LYS A C 1
ATOM 2502 O O . LYS A 1 312 ? 14.636 -1.862 -28.360 1.00 83.00 312 LYS A O 1
ATOM 2507 N N . ASP A 1 313 ? 15.158 -3.561 -26.980 1.00 85.81 313 ASP A N 1
ATOM 2508 C CA . ASP A 1 313 ? 14.173 -3.251 -25.949 1.00 85.81 313 ASP A CA 1
ATOM 2509 C C . ASP A 1 313 ? 14.596 -2.034 -25.124 1.00 85.81 313 ASP A C 1
ATOM 2511 O O . ASP A 1 313 ? 15.541 -2.100 -24.338 1.00 85.81 313 ASP A O 1
ATOM 2515 N N . LEU A 1 314 ? 13.878 -0.915 -25.271 1.00 84.62 314 LEU A N 1
ATOM 2516 C CA . LEU A 1 314 ? 14.183 0.332 -24.556 1.00 84.62 314 LEU A CA 1
ATOM 2517 C C . LEU A 1 314 ? 14.228 0.135 -23.037 1.00 84.62 314 LEU A C 1
ATOM 2519 O O . LEU A 1 314 ? 15.137 0.648 -22.394 1.00 84.62 314 LEU A O 1
ATOM 2523 N N . ALA A 1 315 ? 13.332 -0.693 -22.494 1.00 87.56 315 ALA A N 1
ATOM 2524 C CA . ALA A 1 315 ? 13.261 -1.007 -21.068 1.00 87.56 315 ALA A CA 1
ATOM 2525 C C . ALA A 1 315 ? 14.497 -1.736 -20.504 1.00 87.56 315 ALA A C 1
ATOM 2527 O O . ALA A 1 315 ? 14.659 -1.821 -19.289 1.00 87.56 315 ALA A O 1
ATOM 2528 N N . MET A 1 316 ? 15.375 -2.250 -21.374 1.00 87.88 316 MET A N 1
ATOM 2529 C CA . MET A 1 316 ? 16.626 -2.928 -21.015 1.00 87.88 316 MET A CA 1
ATOM 2530 C C . MET A 1 316 ? 17.871 -2.120 -21.403 1.00 87.88 316 MET A C 1
ATOM 2532 O O . MET A 1 316 ? 18.984 -2.648 -21.405 1.00 87.88 316 MET A O 1
ATOM 2536 N N . ARG A 1 317 ? 17.705 -0.835 -21.730 1.00 91.12 317 ARG A N 1
ATOM 2537 C CA . ARG A 1 317 ? 18.811 0.087 -22.010 1.00 91.12 317 ARG A CA 1
ATOM 2538 C C . ARG A 1 317 ? 19.156 0.924 -20.790 1.00 91.12 317 ARG A C 1
ATOM 2540 O O . ARG A 1 317 ? 18.327 1.149 -19.909 1.00 91.12 317 ARG A O 1
ATOM 2547 N N . ILE A 1 318 ? 20.384 1.442 -20.784 1.00 90.44 318 ILE A N 1
ATOM 2548 C CA . ILE A 1 318 ? 20.864 2.322 -19.716 1.00 90.44 318 ILE A CA 1
ATOM 2549 C C . ILE A 1 318 ? 20.026 3.604 -19.606 1.00 90.44 318 ILE A C 1
ATOM 2551 O O . ILE A 1 318 ? 19.734 4.038 -18.507 1.00 90.44 318 ILE A O 1
ATOM 2555 N N . GLY A 1 319 ? 19.550 4.157 -20.727 1.00 90.69 319 GLY A N 1
ATOM 2556 C CA . GLY A 1 319 ? 18.774 5.404 -20.754 1.00 90.69 319 GLY A CA 1
ATOM 2557 C C . GLY A 1 319 ? 17.291 5.281 -20.385 1.00 90.69 319 GLY A C 1
ATOM 2558 O O . GLY A 1 319 ? 16.578 6.277 -20.454 1.00 90.69 319 GLY A O 1
ATOM 2559 N N . TYR A 1 320 ? 16.789 4.099 -20.016 1.00 94.12 320 TYR A N 1
ATOM 2560 C CA . TYR A 1 320 ? 15.360 3.922 -19.727 1.00 94.12 320 TYR A CA 1
ATOM 2561 C C . TYR A 1 320 ? 14.837 4.796 -18.569 1.00 94.12 320 TYR A C 1
ATOM 2563 O O . TYR A 1 320 ? 13.764 5.378 -18.724 1.00 94.12 320 TYR A O 1
ATOM 2571 N N . PRO A 1 321 ? 15.569 4.997 -17.452 1.00 95.88 321 PRO A N 1
ATOM 2572 C CA . PRO A 1 321 ? 15.116 5.892 -16.385 1.00 95.88 321 PRO A CA 1
ATOM 2573 C C . PRO A 1 321 ? 14.929 7.346 -16.831 1.00 95.88 321 PRO A C 1
ATOM 2575 O O . PRO A 1 321 ? 14.063 8.030 -16.293 1.00 95.88 321 PRO A O 1
ATOM 2578 N N . VAL A 1 322 ? 15.673 7.806 -17.846 1.00 95.31 322 VAL A N 1
ATOM 2579 C CA . VAL A 1 322 ? 15.468 9.135 -18.449 1.00 95.31 322 VAL A CA 1
ATOM 2580 C C . VAL A 1 322 ? 14.079 9.214 -19.081 1.00 95.31 322 VAL A C 1
ATOM 2582 O O . VAL A 1 322 ? 13.331 10.140 -18.786 1.00 95.31 322 VAL A O 1
ATOM 2585 N N . GLN A 1 323 ? 13.691 8.197 -19.855 1.00 94.38 323 GLN A N 1
ATOM 2586 C CA . GLN A 1 323 ? 12.370 8.127 -20.492 1.00 94.38 323 GLN A CA 1
ATOM 2587 C C . GLN A 1 323 ? 11.234 8.072 -19.464 1.00 94.38 323 GLN A C 1
ATOM 2589 O O . GLN A 1 323 ? 10.219 8.744 -19.631 1.00 94.38 323 GLN A O 1
ATOM 2594 N N . ILE A 1 324 ? 11.412 7.315 -18.373 1.00 95.94 324 ILE A N 1
ATOM 2595 C CA . ILE A 1 324 ? 10.433 7.271 -17.274 1.00 95.94 324 ILE A CA 1
ATOM 2596 C C . ILE A 1 324 ? 10.249 8.670 -16.668 1.00 95.94 324 ILE A C 1
ATOM 2598 O O . ILE A 1 324 ? 9.123 9.096 -16.415 1.00 95.94 324 ILE A O 1
ATOM 2602 N N . CYS A 1 325 ? 11.343 9.397 -16.424 1.00 96.12 325 CYS A N 1
ATOM 2603 C CA . CYS A 1 325 ? 11.268 10.751 -15.886 1.00 96.12 325 CYS A CA 1
ATOM 2604 C C . CYS A 1 325 ? 10.615 11.733 -16.865 1.00 96.12 325 CYS A C 1
ATOM 2606 O O . CYS A 1 325 ? 9.812 12.551 -16.423 1.00 96.12 325 CYS A O 1
ATOM 2608 N N . GLU A 1 326 ? 10.902 11.634 -18.165 1.00 94.62 326 GLU A N 1
ATOM 2609 C CA . GLU A 1 326 ? 10.242 12.434 -19.207 1.00 94.62 326 GLU A CA 1
ATOM 2610 C C . GLU A 1 326 ? 8.723 12.198 -19.231 1.00 94.62 326 GLU A C 1
ATOM 2612 O O . GLU A 1 326 ? 7.953 13.160 -19.262 1.00 94.62 326 GLU A O 1
ATOM 2617 N N . GLU A 1 327 ? 8.281 10.938 -19.129 1.00 94.00 327 GLU A N 1
ATOM 2618 C CA . GLU A 1 327 ? 6.858 10.573 -19.036 1.00 94.00 327 GLU A CA 1
ATOM 2619 C C . GLU A 1 327 ? 6.185 11.179 -17.789 1.00 94.00 327 GLU A C 1
ATOM 2621 O O . GLU A 1 327 ? 5.007 11.547 -17.809 1.00 94.00 327 GLU A O 1
ATOM 2626 N N . LEU A 1 328 ? 6.943 11.340 -16.703 1.00 94.56 328 LEU A N 1
ATOM 2627 C CA . LEU A 1 328 ? 6.443 11.800 -15.412 1.00 94.56 328 LEU A CA 1
ATOM 2628 C C . LEU A 1 328 ? 6.298 13.330 -15.305 1.00 94.56 328 LEU A C 1
ATOM 2630 O O . LEU A 1 328 ? 5.545 13.806 -14.448 1.00 94.56 328 LEU A O 1
ATOM 2634 N N . ILE A 1 329 ? 6.960 14.107 -16.173 1.00 94.12 329 ILE A N 1
ATOM 2635 C CA . ILE A 1 329 ? 6.962 15.585 -16.138 1.00 94.12 329 ILE A CA 1
ATOM 2636 C C . ILE A 1 329 ? 5.544 16.185 -16.056 1.00 94.12 329 ILE A C 1
ATOM 2638 O O . ILE A 1 329 ? 5.305 16.984 -15.143 1.00 94.12 329 ILE A O 1
ATOM 2642 N N . PRO A 1 330 ? 4.569 15.803 -16.911 1.00 93.12 330 PRO A N 1
ATOM 2643 C CA . PRO A 1 330 ? 3.224 16.383 -16.864 1.00 93.12 330 PRO A CA 1
ATOM 2644 C C . PRO A 1 330 ? 2.501 16.110 -15.537 1.00 93.12 330 PRO A C 1
ATOM 2646 O O . PRO A 1 330 ? 1.704 16.922 -15.069 1.00 93.12 330 PRO A O 1
ATOM 2649 N N . THR A 1 331 ? 2.790 14.972 -14.902 1.00 92.25 331 THR A N 1
ATOM 2650 C CA . THR A 1 331 ? 2.221 14.609 -13.597 1.00 92.25 331 THR A CA 1
ATOM 2651 C C . THR A 1 331 ? 2.779 15.490 -12.491 1.00 92.25 331 THR A C 1
ATOM 2653 O O . THR A 1 331 ? 2.021 15.961 -11.647 1.00 92.25 331 THR A O 1
ATOM 2656 N N . ILE A 1 332 ? 4.088 15.750 -12.508 1.00 90.69 332 ILE A N 1
ATOM 2657 C CA . ILE A 1 332 ? 4.746 16.630 -11.533 1.00 90.69 332 ILE A CA 1
ATOM 2658 C C . ILE A 1 332 ? 4.207 18.060 -11.655 1.00 90.69 332 ILE A C 1
ATOM 2660 O O . ILE A 1 332 ? 3.887 18.681 -10.641 1.00 90.69 332 ILE A O 1
ATOM 2664 N N . GLN A 1 333 ? 4.028 18.554 -12.884 1.00 90.25 333 GLN A N 1
ATOM 2665 C CA . GLN A 1 333 ? 3.413 19.861 -13.143 1.00 90.25 333 GLN A CA 1
ATOM 2666 C C . GLN A 1 333 ? 1.992 19.933 -12.569 1.00 90.25 333 GLN A C 1
ATOM 2668 O O . GLN A 1 333 ? 1.684 20.836 -11.793 1.00 90.25 333 GLN A O 1
ATOM 2673 N N . PHE A 1 334 ? 1.161 18.922 -12.842 1.00 88.81 334 PHE A N 1
ATOM 2674 C CA . PHE A 1 334 ? -0.196 18.843 -12.298 1.00 88.81 334 PHE A CA 1
ATOM 2675 C C . PHE A 1 334 ? -0.228 18.846 -10.760 1.00 88.81 334 PHE A C 1
ATOM 2677 O O . PHE A 1 334 ? -1.076 19.508 -10.157 1.00 88.81 334 PHE A O 1
ATOM 2684 N N . ILE A 1 335 ? 0.691 18.121 -10.107 1.00 85.81 335 ILE A N 1
ATOM 2685 C CA . ILE A 1 335 ? 0.800 18.110 -8.639 1.00 85.81 335 ILE A CA 1
ATOM 2686 C C . ILE A 1 335 ? 1.124 19.513 -8.121 1.00 85.81 335 ILE A C 1
ATOM 2688 O O . ILE A 1 335 ? 0.461 19.973 -7.189 1.00 85.81 335 ILE A O 1
ATOM 2692 N N . SER A 1 336 ? 2.109 20.177 -8.734 1.00 84.50 336 SER A N 1
ATOM 2693 C CA . SER A 1 336 ? 2.576 21.509 -8.337 1.00 84.50 336 SER A CA 1
ATOM 2694 C C . SER A 1 336 ? 1.486 22.577 -8.451 1.00 84.50 336 SER A C 1
ATOM 2696 O O . SER A 1 336 ? 1.467 23.516 -7.659 1.00 84.50 336 SER A O 1
ATOM 2698 N N . GLU A 1 337 ? 0.590 22.455 -9.430 1.00 81.81 337 GLU A N 1
ATOM 2699 C CA . GLU A 1 337 ? -0.474 23.433 -9.678 1.00 81.81 337 GLU A CA 1
ATOM 2700 C C . GLU A 1 337 ? -1.677 23.266 -8.739 1.00 81.81 337 GLU A C 1
ATOM 2702 O O . GLU A 1 337 ? -2.299 24.257 -8.355 1.00 81.81 337 GLU A O 1
ATOM 2707 N N . LYS A 1 338 ? -2.028 22.026 -8.366 1.00 71.31 338 LYS A N 1
ATOM 2708 C CA . LYS A 1 338 ? -3.297 21.736 -7.675 1.00 71.31 338 LYS A CA 1
ATOM 2709 C C . LYS A 1 338 ? -3.220 21.524 -6.165 1.00 71.31 338 LYS A C 1
ATOM 2711 O O . LYS A 1 338 ? -4.266 21.586 -5.525 1.00 71.31 338 LYS A O 1
ATOM 2716 N N . ASN A 1 339 ? -2.053 21.261 -5.574 1.00 63.06 339 ASN A N 1
ATOM 2717 C CA . ASN A 1 339 ? -2.008 20.681 -4.226 1.00 63.06 339 ASN A CA 1
ATOM 2718 C C . ASN A 1 339 ? -1.168 21.487 -3.232 1.00 63.06 339 ASN A C 1
ATOM 2720 O O . ASN A 1 339 ? 0.030 21.255 -3.100 1.00 63.06 339 ASN A O 1
ATOM 2724 N N . LYS A 1 340 ? -1.814 22.381 -2.473 1.00 55.59 340 LYS A N 1
ATOM 2725 C CA . LYS A 1 340 ? -1.203 23.013 -1.288 1.00 55.59 340 LYS A CA 1
ATOM 2726 C C . LYS A 1 340 ? -1.505 22.279 0.028 1.00 55.59 340 LYS A C 1
ATOM 2728 O O . LYS A 1 340 ? -0.704 22.379 0.945 1.00 55.59 340 LYS A O 1
ATOM 2733 N N . ASP A 1 341 ? -2.580 21.481 0.085 1.00 53.56 341 ASP A N 1
ATOM 2734 C CA . ASP A 1 341 ? -3.131 20.980 1.362 1.00 53.56 341 ASP A CA 1
ATOM 2735 C C . ASP A 1 341 ? -3.302 19.446 1.462 1.00 53.56 341 ASP A C 1
ATOM 2737 O O . ASP A 1 341 ? -3.914 18.955 2.408 1.00 53.56 341 ASP A O 1
ATOM 2741 N N . THR A 1 342 ? -2.803 18.654 0.500 1.00 57.72 342 THR A N 1
ATOM 2742 C CA . THR A 1 342 ? -2.904 17.177 0.560 1.00 57.72 342 THR A CA 1
ATOM 2743 C C . THR A 1 342 ? -1.599 16.556 1.057 1.00 57.72 342 THR A C 1
ATOM 2745 O O . THR A 1 342 ? -0.520 16.878 0.563 1.00 57.72 342 THR A O 1
ATOM 2748 N N . GLU A 1 343 ? -1.694 15.633 2.016 1.00 61.88 343 GLU A N 1
ATOM 2749 C CA . GLU A 1 343 ? -0.560 14.886 2.568 1.00 61.88 343 GLU A CA 1
ATOM 2750 C C . GLU A 1 343 ? -0.074 13.830 1.554 1.00 61.88 343 GLU A C 1
ATOM 2752 O O . GLU A 1 343 ? -0.487 12.678 1.556 1.00 61.88 343 GLU A O 1
ATOM 2757 N N . ILE A 1 344 ? 0.803 14.240 0.636 1.00 65.88 344 ILE A N 1
ATOM 2758 C CA . ILE A 1 344 ? 1.293 13.433 -0.499 1.00 65.88 344 ILE A CA 1
ATOM 2759 C C . ILE A 1 344 ? 2.557 12.611 -0.113 1.00 65.88 344 ILE A C 1
ATOM 2761 O O . ILE A 1 344 ? 3.357 12.219 -0.958 1.00 65.88 344 ILE A O 1
ATOM 2765 N N . SER A 1 345 ? 2.760 12.323 1.179 1.00 72.62 345 SER A N 1
ATOM 2766 C CA . SER A 1 345 ? 4.016 11.756 1.719 1.00 72.62 345 SER A CA 1
ATOM 2767 C C . SER A 1 345 ? 4.467 10.461 1.015 1.00 72.62 345 SER A C 1
ATOM 2769 O O . SER A 1 345 ? 5.608 10.360 0.555 1.00 72.62 345 SER A O 1
ATOM 2771 N N . ASP A 1 346 ? 3.549 9.510 0.816 1.00 76.44 346 ASP A N 1
ATOM 2772 C CA . ASP A 1 346 ? 3.843 8.228 0.154 1.00 76.44 346 ASP A CA 1
ATOM 2773 C C . ASP A 1 346 ? 4.208 8.397 -1.330 1.00 76.44 346 ASP A C 1
ATOM 2775 O O . ASP A 1 346 ? 5.031 7.652 -1.869 1.00 76.44 346 ASP A O 1
ATOM 2779 N N . LEU A 1 347 ? 3.622 9.391 -2.001 1.00 84.50 347 LEU A N 1
ATOM 2780 C CA . LEU A 1 347 ? 3.947 9.712 -3.388 1.00 84.50 347 LEU A CA 1
ATOM 2781 C C . LEU A 1 347 ? 5.337 10.346 -3.480 1.00 84.50 347 LEU A C 1
ATOM 2783 O O . LEU A 1 347 ? 6.116 9.960 -4.345 1.00 84.50 347 LEU A O 1
ATOM 2787 N N . ILE A 1 348 ? 5.659 11.287 -2.581 1.00 85.94 348 ILE A N 1
ATOM 2788 C CA . ILE A 1 348 ? 6.971 11.949 -2.533 1.00 85.94 348 ILE A CA 1
ATOM 2789 C C . ILE A 1 348 ? 8.065 10.899 -2.378 1.00 85.94 348 ILE A C 1
ATOM 2791 O O . ILE A 1 348 ? 9.049 10.933 -3.111 1.00 85.94 348 ILE A O 1
ATOM 2795 N N . ALA A 1 349 ? 7.872 9.923 -1.490 1.00 89.00 349 ALA A N 1
ATOM 2796 C CA . ALA A 1 349 ? 8.821 8.832 -1.327 1.00 89.00 349 ALA A CA 1
ATOM 2797 C C . ALA A 1 349 ? 9.079 8.060 -2.637 1.00 89.00 349 ALA A C 1
ATOM 2799 O O . ALA A 1 349 ? 10.232 7.810 -2.981 1.00 89.00 349 ALA A O 1
ATOM 2800 N N . LYS A 1 350 ? 8.030 7.731 -3.403 1.00 93.38 350 LYS A N 1
ATOM 2801 C CA . LYS A 1 350 ? 8.175 7.056 -4.707 1.00 93.38 350 LYS A CA 1
ATOM 2802 C C . LYS A 1 350 ? 8.837 7.954 -5.754 1.00 93.38 350 LYS A C 1
ATOM 2804 O O . LYS A 1 350 ? 9.677 7.480 -6.514 1.00 93.38 350 LYS A O 1
ATOM 2809 N N . LEU A 1 351 ? 8.492 9.242 -5.790 1.00 94.00 351 LEU A N 1
ATOM 2810 C CA . LEU A 1 351 ? 9.118 10.219 -6.686 1.00 94.00 351 LEU A CA 1
ATOM 2811 C C . LEU A 1 351 ? 10.620 10.348 -6.407 1.00 94.00 351 LEU A C 1
ATOM 2813 O O . LEU A 1 351 ? 11.411 10.380 -7.346 1.00 94.00 351 LEU A O 1
ATOM 2817 N N . LEU A 1 352 ? 11.019 10.355 -5.132 1.00 93.44 352 LEU A N 1
ATOM 2818 C CA . LEU A 1 352 ? 12.425 10.351 -4.727 1.00 93.44 352 LEU A CA 1
ATOM 2819 C C . LEU A 1 352 ? 13.140 9.070 -5.174 1.00 93.44 352 LEU A C 1
ATOM 2821 O O . LEU A 1 352 ? 14.249 9.150 -5.693 1.00 93.44 352 LEU A O 1
ATOM 2825 N N . ASP A 1 353 ? 12.504 7.901 -5.052 1.00 95.62 353 ASP A N 1
ATOM 2826 C CA . ASP A 1 353 ? 13.084 6.634 -5.517 1.00 95.62 353 ASP A CA 1
ATOM 2827 C C . ASP A 1 353 ? 13.310 6.607 -7.044 1.00 95.62 353 ASP A C 1
ATOM 2829 O O . ASP A 1 353 ? 14.316 6.047 -7.506 1.00 95.62 353 ASP A O 1
ATOM 2833 N N . ILE A 1 354 ? 12.381 7.190 -7.819 1.00 97.19 354 ILE A N 1
ATOM 2834 C CA . ILE A 1 354 ? 12.488 7.365 -9.281 1.00 97.19 354 ILE A CA 1
ATOM 2835 C C . ILE A 1 354 ? 13.625 8.336 -9.601 1.00 97.19 354 ILE A C 1
ATOM 2837 O O . ILE A 1 354 ? 14.509 8.015 -10.391 1.00 97.19 354 ILE A O 1
ATOM 2841 N N . TYR A 1 355 ? 13.642 9.497 -8.947 1.00 95.62 355 TYR A N 1
ATOM 2842 C CA . TYR A 1 355 ? 14.676 10.509 -9.137 1.00 95.62 355 TYR A CA 1
ATOM 2843 C C . TYR A 1 355 ? 16.075 9.976 -8.799 1.00 95.62 355 TYR A C 1
ATOM 2845 O O . TYR A 1 355 ? 17.021 10.192 -9.551 1.00 95.62 355 TYR A O 1
ATOM 2853 N N . GLN A 1 356 ? 16.207 9.187 -7.731 1.00 95.50 356 GLN A N 1
ATOM 2854 C CA . GLN A 1 356 ? 17.464 8.515 -7.410 1.00 95.50 356 GLN A CA 1
ATOM 2855 C C . GLN A 1 356 ? 17.888 7.549 -8.525 1.00 95.50 356 GLN A C 1
ATOM 2857 O O . GLN A 1 356 ? 19.066 7.466 -8.856 1.00 95.50 356 GLN A O 1
ATOM 2862 N N . CYS A 1 357 ? 16.935 6.850 -9.152 1.00 94.88 357 CYS A N 1
ATOM 2863 C CA . CYS A 1 357 ? 17.215 5.989 -10.302 1.00 94.88 357 CYS A CA 1
ATOM 2864 C C . CYS A 1 357 ? 17.788 6.773 -11.494 1.00 94.88 357 CYS A C 1
ATOM 2866 O O . CYS A 1 357 ? 18.673 6.276 -12.193 1.00 94.88 357 CYS A O 1
ATOM 2868 N N . LEU A 1 358 ? 17.293 7.993 -11.716 1.00 95.44 358 LEU A N 1
ATOM 2869 C CA . LEU A 1 358 ? 17.805 8.898 -12.740 1.00 95.44 358 LEU A CA 1
ATOM 2870 C C . LEU A 1 358 ? 19.232 9.354 -12.419 1.00 95.44 358 LEU A C 1
ATOM 2872 O O . LEU A 1 358 ? 20.098 9.243 -13.282 1.00 95.44 358 LEU A O 1
ATOM 2876 N N . ILE A 1 359 ? 19.497 9.810 -11.189 1.00 94.81 359 ILE A N 1
ATOM 2877 C CA . ILE A 1 359 ? 20.847 10.222 -10.763 1.00 94.81 359 ILE A CA 1
ATOM 2878 C C . ILE A 1 359 ? 21.851 9.093 -10.989 1.00 94.81 359 ILE A C 1
ATOM 2880 O O . ILE A 1 359 ? 22.911 9.307 -11.581 1.00 94.81 359 ILE A O 1
ATOM 2884 N N . ASP A 1 360 ? 21.504 7.885 -10.546 1.00 91.88 360 ASP A N 1
ATOM 2885 C CA . ASP A 1 360 ? 22.362 6.716 -10.704 1.00 91.88 360 ASP A CA 1
ATOM 2886 C C . ASP A 1 360 ? 22.669 6.431 -12.181 1.00 91.88 360 ASP A C 1
ATOM 2888 O O . ASP A 1 360 ? 23.764 5.986 -12.506 1.00 91.88 360 ASP A O 1
ATOM 2892 N N . THR A 1 361 ? 21.709 6.692 -13.071 1.00 91.56 361 THR A N 1
ATOM 2893 C CA . THR A 1 361 ? 21.849 6.495 -14.519 1.00 91.56 361 THR A CA 1
ATOM 2894 C C . THR A 1 361 ? 22.773 7.529 -15.144 1.00 91.56 361 THR A C 1
ATOM 2896 O O . THR A 1 361 ? 23.678 7.159 -15.884 1.00 91.56 361 THR A O 1
ATOM 2899 N N . LEU A 1 362 ? 22.575 8.812 -14.834 1.00 91.19 362 LEU A N 1
ATOM 2900 C CA . LEU A 1 362 ? 23.422 9.895 -15.344 1.00 91.19 362 LEU A CA 1
ATOM 2901 C C . LEU A 1 362 ? 24.877 9.696 -14.904 1.00 91.19 362 LEU A C 1
ATOM 2903 O O . LEU A 1 362 ? 25.787 9.756 -15.724 1.00 91.19 362 LEU A O 1
ATOM 2907 N N . SER A 1 363 ? 25.074 9.292 -13.647 1.00 89.62 363 SER A N 1
ATOM 2908 C CA . SER A 1 363 ? 26.400 8.970 -13.102 1.00 89.62 363 SER A CA 1
ATOM 2909 C C . SER A 1 363 ? 27.112 7.831 -13.846 1.00 89.62 363 SER A C 1
ATOM 2911 O O . SER A 1 363 ? 28.333 7.750 -13.798 1.00 89.62 363 SER A O 1
ATOM 2913 N N . MET A 1 364 ? 26.371 6.931 -14.503 1.00 85.75 364 MET A N 1
ATOM 2914 C CA . MET A 1 364 ? 26.939 5.845 -15.315 1.00 85.75 364 MET A CA 1
ATOM 2915 C C . MET A 1 364 ? 27.187 6.231 -16.775 1.00 85.75 364 MET A C 1
ATOM 2917 O O . MET A 1 364 ? 27.855 5.486 -17.482 1.00 85.75 364 MET A O 1
ATOM 2921 N N . ILE A 1 365 ? 26.565 7.306 -17.259 1.00 83.06 365 ILE A N 1
ATOM 2922 C CA . ILE A 1 365 ? 26.756 7.803 -18.627 1.00 83.06 365 ILE A CA 1
ATOM 2923 C C . ILE A 1 365 ? 27.959 8.752 -18.669 1.00 83.06 365 ILE A C 1
ATOM 2925 O O . ILE A 1 365 ? 28.695 8.752 -19.653 1.00 83.06 365 ILE A O 1
ATOM 2929 N N . ASP A 1 366 ? 28.151 9.535 -17.605 1.00 75.12 366 ASP A N 1
ATOM 2930 C CA . ASP A 1 366 ? 29.216 10.538 -17.497 1.00 75.12 366 ASP A CA 1
ATOM 2931 C C . ASP A 1 366 ? 30.578 9.960 -17.062 1.00 75.12 366 ASP A C 1
ATOM 2933 O O . ASP A 1 366 ? 31.597 10.643 -17.185 1.00 75.12 366 ASP A O 1
ATOM 2937 N N . GLY A 1 367 ? 30.601 8.733 -16.529 1.00 55.72 367 GLY A N 1
ATOM 2938 C CA . GLY A 1 367 ? 31.809 8.015 -16.100 1.00 55.72 367 GLY A CA 1
ATOM 2939 C C . GLY A 1 367 ? 32.167 6.886 -17.048 1.00 55.72 367 GLY A C 1
ATOM 2940 O O . GLY A 1 367 ? 33.380 6.726 -17.316 1.00 55.72 367 GLY A O 1
#

pLDDT: mean 79.97, std 18.84, range [24.3, 97.81]

InterPro domains:
  IPR001138 Zn(2)Cys(6) fungal-type DNA-binding domain [PS00463] (39-68)
  IPR001138 Zn(2)Cys(6) fungal-type DNA-binding domain [PS50048] (39-70)
  IPR036864 Zn(2)-C6 fungal-type DNA-binding domain superfamily [SSF57701] (31-73)
  IPR050797 Carbohydrate Metabolism and Transport Regulator [PTHR31668] (129-362)

Radius of gyration: 27.5 Å; chains: 1; bounding box: 87×64×80 Å